Protein AF-A0A7X0G6W1-F1 (afdb_monomer_lite)

Structure (mmCIF, N/CA/C/O backbone):
data_AF-A0A7X0G6W1-F1
#
_entry.id   AF-A0A7X0G6W1-F1
#
loop_
_atom_site.group_PDB
_atom_site.id
_atom_site.type_symbol
_atom_site.label_atom_id
_atom_site.label_alt_id
_atom_site.label_comp_id
_atom_site.label_asym_id
_atom_site.label_entity_id
_atom_site.label_seq_id
_atom_site.pdbx_PDB_ins_code
_atom_site.Cartn_x
_atom_site.Cartn_y
_atom_site.Cartn_z
_atom_site.occupancy
_atom_site.B_iso_or_equiv
_atom_site.auth_seq_id
_atom_site.auth_comp_id
_atom_site.auth_asym_id
_atom_site.auth_atom_id
_atom_site.pdbx_PDB_model_num
ATOM 1 N N . MET A 1 1 ? -23.113 -36.749 -30.716 1.00 50.78 1 MET A N 1
ATOM 2 C CA . MET A 1 1 ? -22.650 -37.745 -29.729 1.00 50.78 1 MET A CA 1
ATOM 3 C C . MET A 1 1 ? -22.805 -37.128 -28.355 1.00 50.78 1 MET A C 1
ATOM 5 O O . MET A 1 1 ? -22.071 -36.221 -27.995 1.00 50.78 1 MET A O 1
ATOM 9 N N . THR A 1 2 ? -23.880 -37.513 -27.684 1.00 51.28 2 THR A N 1
ATOM 10 C CA . THR A 1 2 ? -24.366 -36.985 -26.410 1.00 51.28 2 THR A CA 1
ATOM 11 C C . THR A 1 2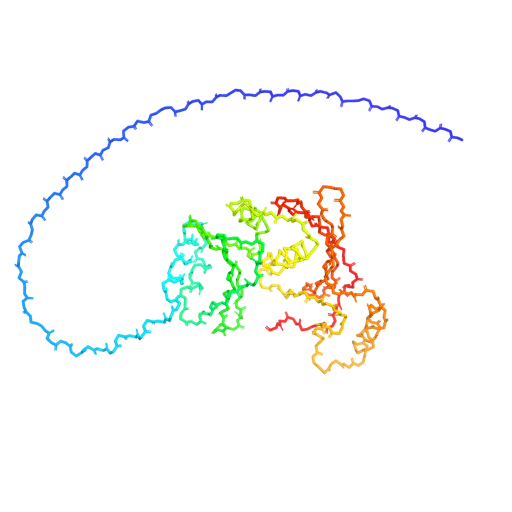 ? -23.761 -37.797 -25.273 1.00 51.28 2 THR A C 1
ATOM 13 O O . THR A 1 2 ? -24.039 -38.987 -25.167 1.00 51.28 2 THR A O 1
ATOM 16 N N . HIS A 1 3 ? -22.963 -37.164 -24.414 1.00 53.56 3 HIS A N 1
ATOM 17 C CA . HIS A 1 3 ? -22.582 -37.750 -23.133 1.00 53.56 3 HIS A CA 1
ATOM 18 C C . HIS A 1 3 ? -23.215 -36.953 -21.998 1.00 53.56 3 HIS A C 1
ATOM 20 O O . HIS A 1 3 ? -22.781 -35.864 -21.634 1.00 53.56 3 HIS A O 1
ATOM 26 N N . THR A 1 4 ? -24.286 -37.538 -21.475 1.00 56.97 4 THR A N 1
ATOM 27 C CA . THR A 1 4 ? -24.884 -37.242 -20.181 1.00 56.97 4 THR A CA 1
ATOM 28 C C . THR A 1 4 ? -24.202 -38.136 -19.150 1.00 56.97 4 THR A C 1
ATOM 30 O O . THR A 1 4 ? -24.216 -39.354 -19.305 1.00 56.97 4 THR A O 1
ATOM 33 N N . THR A 1 5 ? -23.664 -37.558 -18.079 1.00 63.47 5 THR A N 1
ATOM 34 C CA . THR A 1 5 ? -23.373 -38.293 -16.840 1.00 63.47 5 THR A CA 1
ATOM 35 C C . THR A 1 5 ? -23.789 -37.450 -15.645 1.00 63.47 5 THR A C 1
ATOM 37 O O . THR A 1 5 ? -23.212 -36.403 -15.363 1.00 63.47 5 THR A O 1
ATOM 40 N N . VAL A 1 6 ? -24.826 -37.939 -14.972 1.00 63.50 6 VAL A N 1
ATOM 41 C CA . VAL A 1 6 ? -25.253 -37.583 -13.619 1.00 63.50 6 VAL A CA 1
ATOM 42 C C . VAL A 1 6 ? -24.458 -38.458 -12.648 1.00 63.50 6 VAL A C 1
ATOM 44 O O . VAL A 1 6 ? -24.325 -39.653 -12.899 1.00 63.50 6 VAL A O 1
ATOM 47 N N . SER A 1 7 ? -23.986 -37.913 -11.524 1.00 61.41 7 SER A N 1
ATOM 48 C CA . SER A 1 7 ? -23.727 -38.732 -10.333 1.00 61.41 7 SER A CA 1
ATOM 49 C C . SER A 1 7 ? -23.899 -37.928 -9.047 1.00 61.41 7 SER A C 1
ATOM 51 O O . SER A 1 7 ? -23.262 -36.897 -8.841 1.00 61.41 7 SER A O 1
ATOM 53 N N . CYS A 1 8 ? -24.786 -38.443 -8.197 1.00 60.00 8 CYS A N 1
ATOM 54 C CA . CYS A 1 8 ? -25.113 -37.996 -6.850 1.00 60.00 8 CYS A CA 1
ATOM 55 C C . CYS A 1 8 ? -24.033 -38.374 -5.818 1.00 60.00 8 CYS A C 1
ATOM 57 O O . CYS A 1 8 ? -23.328 -39.366 -5.977 1.00 60.00 8 CYS A O 1
ATOM 59 N N . GLY A 1 9 ? -24.004 -37.638 -4.704 1.00 50.28 9 GLY A N 1
ATOM 60 C CA . GLY A 1 9 ? -23.331 -38.004 -3.450 1.00 50.28 9 GLY A CA 1
ATOM 61 C C . GLY A 1 9 ? -23.489 -36.860 -2.443 1.00 50.28 9 GLY A C 1
ATOM 62 O O . GLY A 1 9 ? -22.777 -35.872 -2.526 1.00 50.28 9 GLY A O 1
ATOM 63 N N . SER A 1 10 ? -24.600 -36.784 -1.708 1.00 53.69 10 SER A N 1
ATOM 64 C CA . SER A 1 10 ? -24.894 -37.479 -0.440 1.00 53.69 10 SER A CA 1
ATOM 65 C C . SER A 1 10 ? -24.188 -36.871 0.781 1.00 53.69 10 SER A C 1
ATOM 67 O O . SER A 1 10 ? -23.022 -37.131 1.054 1.00 53.69 10 SER A O 1
ATOM 69 N N . SER A 1 11 ? -24.987 -36.087 1.507 1.00 51.62 11 SER A N 1
ATOM 70 C CA . SER A 1 11 ? -25.042 -35.818 2.947 1.00 51.62 11 SER A CA 1
ATOM 71 C C . SER A 1 11 ? -23.999 -36.449 3.878 1.00 51.62 11 SER A C 1
ATOM 73 O O . SER A 1 11 ? -23.923 -37.669 4.006 1.00 51.62 11 SER A O 1
ATOM 75 N N . ALA A 1 12 ? -23.373 -35.603 4.703 1.00 56.72 12 ALA A N 1
ATOM 76 C CA . ALA A 1 12 ? -23.034 -35.950 6.083 1.00 56.72 12 ALA A CA 1
ATOM 77 C C . ALA A 1 12 ? -23.045 -34.699 6.978 1.00 56.72 12 ALA A C 1
ATOM 79 O O . ALA A 1 12 ? -22.077 -33.950 7.085 1.00 56.72 12 ALA A O 1
ATOM 80 N N . ASP A 1 13 ? -24.194 -34.520 7.619 1.00 57.50 13 ASP A N 1
ATOM 81 C CA . ASP A 1 13 ? -24.435 -33.743 8.827 1.00 57.50 13 ASP A CA 1
ATOM 82 C C . ASP A 1 13 ? -23.504 -34.212 9.967 1.00 57.50 13 ASP A C 1
ATOM 84 O O . ASP A 1 13 ? -23.431 -35.407 10.263 1.00 57.50 13 ASP A O 1
ATOM 88 N N . ARG A 1 14 ? -22.795 -33.284 10.622 1.00 57.91 14 ARG A N 1
ATOM 89 C CA . ARG A 1 14 ? -22.226 -33.494 11.965 1.00 57.91 14 ARG A CA 1
ATOM 90 C C . ARG A 1 14 ? -22.325 -32.222 12.796 1.00 57.91 14 ARG A C 1
ATOM 92 O O . ARG A 1 14 ? -21.370 -31.461 12.936 1.00 57.91 14 ARG A O 1
ATOM 99 N N . ARG A 1 15 ? -23.476 -32.062 13.444 1.00 61.09 15 ARG A N 1
ATOM 100 C CA . ARG A 1 15 ? -23.600 -31.326 14.707 1.00 61.09 15 ARG A CA 1
ATOM 101 C C . ARG A 1 15 ? -22.667 -31.932 15.764 1.00 61.09 15 ARG A C 1
ATOM 103 O O . ARG A 1 15 ? -22.681 -33.143 15.986 1.00 61.09 15 ARG A O 1
ATOM 110 N N . ARG A 1 16 ? -21.935 -31.091 16.499 1.00 57.47 16 ARG A N 1
ATOM 111 C CA . ARG A 1 16 ? -21.497 -31.412 17.867 1.00 57.47 16 ARG A CA 1
ATOM 112 C C . ARG A 1 16 ? -21.827 -30.255 18.816 1.00 57.47 16 ARG A C 1
ATOM 114 O O . ARG A 1 16 ? -21.533 -29.111 18.477 1.00 57.47 16 ARG A O 1
ATOM 121 N N . PRO A 1 17 ? -22.440 -30.545 19.977 1.00 58.78 17 PRO A N 1
ATOM 122 C CA . PRO A 1 17 ? -22.816 -29.554 20.973 1.00 58.78 17 PRO A CA 1
ATOM 123 C C . PRO A 1 17 ? -21.693 -29.288 21.988 1.00 58.78 17 PRO A C 1
ATOM 125 O O . PRO A 1 17 ? -20.921 -30.181 22.327 1.00 58.78 17 PRO A O 1
ATOM 128 N N . GLY A 1 18 ? -21.681 -28.045 22.478 1.00 48.22 18 GLY A N 1
ATOM 129 C CA . GLY A 1 18 ? -21.526 -27.639 23.878 1.00 48.22 18 GLY A CA 1
ATOM 130 C C . GLY A 1 18 ? -20.357 -28.171 24.704 1.00 48.22 18 GLY A C 1
ATOM 131 O O . GLY A 1 18 ? -20.342 -29.338 25.077 1.00 48.22 18 GLY A O 1
ATOM 132 N N . ARG A 1 19 ? -19.515 -27.249 25.190 1.00 57.34 19 ARG A N 1
ATOM 133 C CA . ARG A 1 19 ? -19.021 -27.282 26.576 1.00 57.34 19 ARG A CA 1
ATOM 134 C C . ARG A 1 19 ? -18.964 -25.872 27.161 1.00 57.34 19 ARG A C 1
ATOM 136 O O . ARG A 1 19 ? -18.121 -25.063 26.794 1.00 57.34 19 ARG A O 1
ATOM 143 N N . LEU A 1 20 ? -19.906 -25.628 28.068 1.00 53.25 20 LEU A N 1
ATOM 144 C CA . LEU A 1 20 ? -19.838 -24.638 29.135 1.00 53.25 20 LEU A CA 1
ATOM 145 C C . LEU A 1 20 ? -18.616 -24.943 30.010 1.00 53.25 20 LEU A C 1
ATOM 147 O O . LEU A 1 20 ? -18.483 -26.071 30.482 1.00 53.25 20 LEU A O 1
ATOM 151 N N . PHE A 1 21 ? -17.777 -23.945 30.270 1.00 52.12 21 PHE A N 1
ATOM 152 C CA . PHE A 1 21 ? -16.902 -23.942 31.439 1.00 52.12 21 PHE A CA 1
ATOM 153 C C . PHE A 1 21 ? -17.131 -22.645 32.209 1.00 52.12 21 PHE A C 1
ATOM 155 O O . PHE A 1 21 ? -16.759 -21.558 31.778 1.00 52.12 21 PHE A O 1
ATOM 162 N N . ALA A 1 22 ? -17.822 -22.810 33.332 1.00 50.81 22 ALA A N 1
ATOM 163 C CA . ALA A 1 22 ? -17.903 -21.878 34.439 1.00 50.81 22 ALA A CA 1
ATOM 164 C C . ALA A 1 22 ? -16.756 -22.173 35.423 1.00 50.81 22 ALA A C 1
ATOM 166 O O . ALA A 1 22 ? -16.381 -23.333 35.589 1.00 50.81 22 ALA A O 1
ATOM 167 N N . GLY A 1 23 ? -16.248 -21.142 36.101 1.00 43.62 23 GLY A N 1
ATOM 168 C CA . GLY A 1 23 ? -15.308 -21.266 37.226 1.00 43.62 23 GLY A CA 1
ATOM 169 C C . GLY A 1 23 ? -14.287 -20.117 37.228 1.00 43.62 23 GLY A C 1
ATOM 170 O O . GLY A 1 23 ? -13.449 -20.105 36.340 1.00 43.62 23 GLY A O 1
ATOM 171 N N . LEU A 1 24 ? -14.396 -19.028 38.005 1.00 45.59 24 LEU A N 1
ATOM 172 C CA . LEU A 1 24 ? -14.398 -18.841 39.476 1.00 45.59 24 LEU A CA 1
ATOM 173 C C . LEU A 1 24 ? -12.993 -18.476 40.025 1.00 45.59 24 LEU A C 1
ATOM 175 O O . LEU A 1 24 ? -12.004 -19.078 39.628 1.00 45.59 24 LEU A O 1
ATOM 179 N N . ALA A 1 25 ? -12.994 -17.540 40.993 1.00 46.97 25 ALA A N 1
ATOM 180 C CA . ALA A 1 25 ? -11.922 -17.025 41.874 1.00 46.97 25 ALA A CA 1
ATOM 181 C C . ALA A 1 25 ? -11.065 -15.895 41.264 1.00 46.97 25 ALA A C 1
ATOM 183 O O . ALA A 1 25 ? -10.323 -16.114 40.319 1.00 46.97 25 ALA A O 1
ATOM 184 N N . LEU A 1 26 ? -11.170 -14.614 41.650 1.00 53.94 26 LEU A N 1
ATOM 185 C CA . LEU A 1 26 ? -11.220 -13.951 42.969 1.00 53.94 26 LEU A CA 1
ATOM 186 C C . LEU A 1 26 ? -9.993 -14.247 43.849 1.00 53.94 26 LEU A C 1
ATOM 188 O O . LEU A 1 26 ? -9.985 -15.212 44.604 1.00 53.94 26 LEU A O 1
ATOM 192 N N . ALA A 1 27 ? -8.997 -13.359 43.800 1.00 51.66 27 ALA A N 1
ATOM 193 C CA . ALA A 1 27 ? -8.035 -13.165 44.882 1.00 51.66 27 ALA A CA 1
ATOM 194 C C . ALA A 1 27 ? -7.629 -11.684 44.941 1.00 51.66 27 ALA A C 1
ATOM 196 O O . ALA A 1 27 ? -6.925 -11.159 44.082 1.00 51.66 27 ALA A O 1
ATOM 197 N N . LEU A 1 28 ? -8.164 -11.027 45.966 1.00 56.28 28 LEU A N 1
ATOM 198 C CA . LEU A 1 28 ? -7.867 -9.681 46.427 1.00 56.28 28 LEU A CA 1
ATOM 199 C C . LEU A 1 28 ? -6.536 -9.735 47.199 1.00 56.28 28 LEU A C 1
ATOM 201 O O . LEU A 1 28 ? -6.426 -10.508 48.148 1.00 56.28 28 LEU A O 1
ATOM 205 N N . ALA A 1 29 ? -5.549 -8.915 46.842 1.00 59.34 29 ALA A N 1
ATOM 206 C CA . ALA A 1 29 ? -4.366 -8.696 47.673 1.00 59.34 29 ALA A CA 1
ATOM 207 C C . ALA A 1 29 ? -4.074 -7.194 47.746 1.00 59.34 29 ALA A C 1
ATOM 209 O O . ALA A 1 29 ? -3.438 -6.608 46.874 1.00 59.34 29 ALA A O 1
ATOM 210 N N . VAL A 1 30 ? -4.611 -6.577 48.797 1.00 58.03 30 VAL A N 1
ATOM 211 C CA . VAL A 1 30 ? -4.266 -5.232 49.256 1.00 58.03 30 VAL A CA 1
ATOM 212 C C . VAL A 1 30 ? -2.970 -5.355 50.051 1.00 58.03 30 VAL A C 1
ATOM 214 O O . VAL A 1 30 ? -2.952 -6.023 51.082 1.00 58.03 30 VAL A O 1
ATOM 217 N N . LEU A 1 31 ? -1.899 -4.701 49.600 1.00 65.81 31 LEU A N 1
ATOM 218 C CA . LEU A 1 31 ? -0.719 -4.468 50.427 1.00 65.81 31 LEU A CA 1
ATOM 219 C C . LEU A 1 31 ? -0.438 -2.964 50.475 1.00 65.81 31 LEU A C 1
ATOM 221 O O . LEU A 1 31 ? 0.074 -2.367 49.531 1.00 65.81 31 LEU A O 1
ATOM 225 N N . VAL A 1 32 ? -0.839 -2.361 51.592 1.00 61.84 32 VAL A N 1
ATOM 226 C CA . VAL A 1 32 ? -0.479 -1.003 51.997 1.00 61.84 32 VAL A CA 1
ATOM 227 C C . VAL A 1 32 ? 0.892 -1.086 52.659 1.00 61.84 32 VAL A C 1
ATOM 229 O O . VAL A 1 32 ? 1.029 -1.702 53.713 1.00 61.84 32 VAL A O 1
ATOM 232 N N . LEU A 1 33 ? 1.896 -0.447 52.065 1.00 62.19 33 LEU A N 1
ATOM 233 C CA . LEU A 1 33 ? 3.139 -0.108 52.750 1.00 62.19 33 LEU A CA 1
ATOM 234 C C . LEU A 1 33 ? 3.319 1.406 52.688 1.00 62.19 33 LEU A C 1
ATOM 236 O O . LEU A 1 33 ? 3.707 1.974 51.670 1.00 62.19 33 LEU A O 1
ATOM 240 N N . ALA A 1 34 ? 2.996 2.039 53.814 1.00 64.06 34 ALA A N 1
ATOM 241 C CA . ALA A 1 34 ? 3.500 3.348 54.175 1.00 64.06 34 ALA A CA 1
ATOM 242 C C . ALA A 1 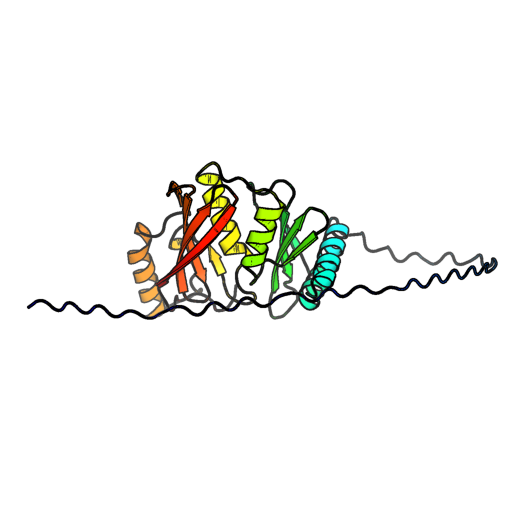34 ? 5.009 3.218 54.431 1.00 64.06 34 ALA A C 1
ATOM 244 O O . ALA A 1 34 ? 5.434 2.432 55.276 1.00 64.06 34 ALA A O 1
ATOM 245 N N . GLY A 1 35 ? 5.810 3.966 53.675 1.00 52.16 35 GLY A N 1
ATOM 246 C CA . GLY A 1 35 ? 7.263 4.014 53.799 1.00 52.16 35 GLY A CA 1
ATOM 247 C C . GLY A 1 35 ? 7.733 5.459 53.729 1.00 52.16 35 GLY A C 1
ATOM 248 O O . GLY A 1 35 ? 7.409 6.180 52.790 1.00 52.16 35 GLY A O 1
ATOM 249 N N . CYS A 1 36 ? 8.424 5.873 54.782 1.00 56.84 36 CYS A N 1
ATOM 250 C CA . CYS A 1 36 ? 8.739 7.240 55.147 1.00 56.84 36 CYS A CA 1
ATOM 251 C C . CYS A 1 36 ? 9.667 7.994 54.184 1.00 56.84 36 CYS A C 1
ATOM 253 O O . CYS A 1 36 ? 10.496 7.430 53.477 1.00 56.84 36 CYS A O 1
ATOM 255 N N . ALA A 1 37 ? 9.526 9.315 54.286 1.00 56.97 37 ALA A N 1
ATOM 256 C CA . ALA A 1 37 ? 10.469 10.374 53.966 1.00 56.97 37 ALA A CA 1
ATOM 257 C C . ALA A 1 37 ? 11.961 9.998 54.006 1.00 56.97 37 ALA A C 1
ATOM 259 O O . ALA A 1 37 ? 12.423 9.408 54.982 1.00 56.97 37 ALA A O 1
ATOM 260 N N . SER A 1 38 ? 12.717 10.499 53.021 1.00 49.00 38 SER A N 1
ATOM 261 C CA . SER A 1 38 ? 13.931 11.328 53.185 1.00 49.00 38 SER A CA 1
ATOM 262 C C . SER A 1 38 ? 14.790 11.272 51.920 1.00 49.00 38 SER A C 1
ATOM 264 O O . SER A 1 38 ? 15.236 10.197 51.550 1.00 49.00 38 SER A O 1
ATOM 266 N N . SER A 1 39 ? 15.056 12.425 51.299 1.00 46.38 39 SER A N 1
ATOM 267 C CA . SER A 1 39 ? 16.418 12.932 51.038 1.00 46.38 39 SER A CA 1
ATOM 268 C C . SER A 1 39 ? 16.395 14.017 49.959 1.00 46.38 39 SER A C 1
ATOM 270 O O . SER A 1 39 ? 16.241 13.766 48.766 1.00 46.38 39 SER A O 1
ATOM 272 N N . SER A 1 40 ? 16.566 15.241 50.433 1.00 55.66 40 SER A N 1
ATOM 273 C CA . SER A 1 40 ? 17.027 16.419 49.715 1.00 55.66 40 SER A CA 1
ATOM 274 C C . SER A 1 40 ? 18.450 16.240 49.172 1.00 55.66 40 SER A C 1
ATOM 276 O O . SER A 1 40 ? 19.317 15.761 49.899 1.00 55.66 40 SER A O 1
ATOM 278 N N . GLY A 1 41 ? 18.697 16.741 47.957 1.00 52.31 41 GLY A N 1
ATOM 279 C CA . GLY A 1 41 ? 20.028 17.170 47.519 1.00 52.31 41 GLY A CA 1
ATOM 280 C C . GLY A 1 41 ? 20.644 16.366 46.377 1.00 52.31 41 GLY A C 1
ATOM 281 O O . GLY A 1 41 ? 21.334 15.384 46.615 1.00 52.31 41 GLY A O 1
ATOM 282 N N . ALA A 1 42 ? 20.460 16.854 45.151 1.00 47.53 42 ALA A N 1
ATOM 283 C CA . ALA A 1 42 ? 21.488 16.870 44.110 1.00 47.53 42 ALA A CA 1
ATOM 284 C C . ALA A 1 42 ? 20.974 17.740 42.956 1.00 47.53 42 ALA A C 1
ATOM 286 O O . ALA A 1 42 ? 20.196 17.276 42.121 1.00 47.53 42 ALA A O 1
ATOM 287 N N . ASP A 1 43 ? 21.417 19.000 42.915 1.00 51.94 43 ASP A N 1
ATOM 288 C CA . ASP A 1 43 ? 21.414 19.827 41.706 1.00 51.94 43 ASP A CA 1
ATOM 289 C C . ASP A 1 43 ? 22.364 19.178 40.689 1.00 51.94 43 ASP A C 1
ATOM 291 O O . ASP A 1 43 ? 23.526 19.547 40.524 1.00 51.94 43 ASP A O 1
ATOM 295 N N . GLY A 1 44 ? 21.879 18.103 40.073 1.00 49.25 44 GLY A N 1
ATOM 296 C CA . GLY A 1 44 ? 22.545 17.406 38.994 1.00 49.25 44 GLY A CA 1
ATOM 297 C C . GLY A 1 44 ? 22.383 18.224 37.729 1.00 49.25 44 GLY A C 1
ATOM 298 O O . GLY A 1 44 ? 21.264 18.430 37.262 1.00 49.25 44 GLY A O 1
ATOM 299 N N . SER A 1 45 ? 23.515 18.671 37.193 1.00 50.47 45 SER A N 1
ATOM 300 C CA . SER A 1 45 ? 23.723 19.130 35.824 1.00 50.47 45 SER A CA 1
ATOM 301 C C . SER A 1 45 ? 22.838 18.360 34.843 1.00 50.47 45 SER A C 1
ATOM 303 O O . SER A 1 45 ? 23.181 17.278 34.364 1.00 50.47 45 SER A O 1
ATOM 305 N N . GLY A 1 46 ? 21.657 18.923 34.578 1.00 47.31 46 GLY A N 1
ATOM 306 C CA . GLY A 1 46 ? 20.653 18.328 33.720 1.00 47.31 46 GLY A CA 1
ATOM 307 C C . GLY A 1 46 ? 21.227 18.212 32.324 1.00 47.31 46 GLY A C 1
ATOM 308 O O . GLY A 1 46 ? 21.258 19.189 31.577 1.00 47.31 46 GLY A O 1
ATOM 309 N N . THR A 1 47 ? 21.701 17.015 31.977 1.00 55.38 47 THR A N 1
ATOM 310 C CA . THR A 1 47 ? 21.994 16.661 30.595 1.00 55.38 47 THR A CA 1
ATOM 311 C C . THR A 1 47 ? 20.757 17.057 29.794 1.00 55.38 47 THR A C 1
ATOM 313 O O . THR A 1 47 ? 19.658 16.658 30.198 1.00 55.38 47 THR A O 1
ATOM 316 N N . PRO A 1 48 ? 20.882 17.887 28.741 1.00 49.16 48 PRO A N 1
ATOM 317 C CA . PRO A 1 48 ? 19.732 18.380 28.002 1.00 49.16 48 PRO A CA 1
ATOM 318 C C . PRO A 1 48 ? 18.846 17.196 27.642 1.00 49.16 48 PRO A C 1
ATOM 320 O O . PRO A 1 48 ? 19.272 16.298 26.913 1.00 49.16 48 PRO A O 1
ATOM 323 N N . ARG A 1 49 ? 17.645 17.149 28.230 1.00 57.06 49 ARG A N 1
ATOM 324 C CA . ARG A 1 49 ? 16.672 16.095 27.953 1.00 57.06 49 ARG A CA 1
ATOM 325 C C . ARG A 1 49 ? 16.492 16.121 26.435 1.00 57.06 49 ARG A C 1
ATOM 327 O O . ARG A 1 49 ? 16.143 17.193 25.932 1.00 57.06 49 ARG A O 1
ATOM 334 N N . PRO A 1 50 ? 16.787 15.027 25.706 1.00 58.44 50 PRO A N 1
ATOM 335 C CA . PRO A 1 50 ? 16.650 15.010 24.259 1.00 58.44 50 PRO A CA 1
ATOM 336 C C . PRO A 1 50 ? 15.273 15.565 23.926 1.00 58.44 50 PRO A C 1
ATOM 338 O O . PRO A 1 50 ? 14.280 15.094 24.489 1.00 58.44 50 PRO A O 1
ATOM 341 N N . SER A 1 51 ? 15.225 16.629 23.123 1.00 59.06 51 SER A N 1
ATOM 342 C CA . SER A 1 51 ? 13.966 17.273 22.770 1.00 59.06 51 SER A CA 1
ATOM 343 C C . SER A 1 51 ? 13.035 16.191 22.239 1.00 59.06 51 SER A C 1
ATOM 345 O O . SER A 1 51 ? 13.352 15.493 21.272 1.00 59.06 51 SER A O 1
ATOM 347 N N . ALA A 1 52 ? 11.930 15.969 22.956 1.00 69.75 52 ALA A N 1
ATOM 348 C CA . ALA A 1 52 ? 10.978 14.935 22.598 1.00 69.75 52 ALA A CA 1
ATOM 349 C C . ALA A 1 52 ? 10.541 15.210 21.162 1.00 69.75 52 ALA A C 1
ATOM 351 O O . ALA A 1 52 ? 10.067 16.302 20.841 1.00 69.75 52 ALA A O 1
ATOM 352 N N . ARG A 1 53 ? 10.779 14.242 20.280 1.00 78.19 53 ARG A N 1
ATOM 353 C CA . ARG A 1 53 ? 10.437 14.387 18.871 1.00 78.19 53 ARG A CA 1
ATOM 354 C C . ARG A 1 53 ? 8.943 14.688 18.735 1.00 78.19 53 ARG A C 1
ATOM 356 O O . ARG A 1 53 ? 8.159 14.145 19.519 1.00 78.19 53 ARG A O 1
ATOM 363 N N . PRO A 1 54 ? 8.529 15.473 17.726 1.00 81.94 54 PRO A N 1
ATOM 364 C CA . PRO A 1 54 ? 7.125 15.850 17.553 1.00 81.94 54 PRO A CA 1
ATOM 365 C C . PRO A 1 54 ? 6.153 14.657 17.522 1.00 81.94 54 PRO A C 1
ATOM 367 O O . PRO A 1 54 ? 5.016 14.767 17.968 1.00 81.94 54 PRO A O 1
ATOM 370 N N . ASP A 1 55 ? 6.610 13.502 17.039 1.00 91.62 55 ASP A N 1
ATOM 371 C CA . ASP A 1 55 ? 5.849 12.263 16.862 1.00 91.62 55 ASP A CA 1
ATOM 372 C C . ASP A 1 55 ? 6.166 11.170 17.906 1.00 91.62 55 ASP A C 1
ATOM 374 O O . ASP A 1 55 ? 5.766 10.019 17.743 1.00 91.62 55 ASP A O 1
ATOM 378 N N . GLU A 1 56 ? 6.855 11.501 19.004 1.00 92.69 56 GLU A N 1
ATOM 379 C CA . GLU A 1 56 ? 7.287 10.506 19.998 1.00 92.69 56 GLU A CA 1
ATOM 380 C C . GLU A 1 56 ? 6.125 9.789 20.693 1.00 92.69 56 GLU A C 1
ATOM 382 O O . GLU A 1 56 ? 6.137 8.568 20.832 1.00 92.69 56 GLU A O 1
ATOM 387 N N . ARG A 1 57 ? 5.072 10.527 21.055 1.00 93.88 57 ARG A N 1
ATOM 388 C CA . ARG A 1 57 ? 3.863 9.927 21.639 1.00 93.88 57 ARG A CA 1
ATOM 389 C C . ARG A 1 57 ? 3.206 8.937 20.678 1.00 93.88 57 ARG A C 1
ATOM 391 O O . ARG A 1 57 ? 2.822 7.852 21.095 1.00 93.88 57 ARG A O 1
ATOM 398 N N . LEU A 1 58 ? 3.122 9.290 19.392 1.00 95.75 58 LEU A N 1
ATOM 399 C CA . LEU A 1 58 ? 2.543 8.424 18.365 1.00 95.75 58 LEU A CA 1
ATOM 400 C C . LEU A 1 58 ? 3.372 7.145 18.183 1.00 95.75 58 LEU A C 1
ATOM 402 O O . LEU A 1 58 ? 2.798 6.060 18.134 1.00 95.75 58 LEU A O 1
ATOM 406 N N . ARG A 1 59 ? 4.709 7.248 18.147 1.00 96.06 59 ARG A N 1
ATOM 407 C CA . ARG A 1 59 ? 5.601 6.075 18.125 1.00 96.06 59 ARG A CA 1
ATOM 408 C C . ARG A 1 59 ? 5.358 5.152 19.312 1.00 96.06 59 ARG A C 1
ATOM 410 O O . ARG A 1 59 ? 5.224 3.948 19.113 1.00 96.06 59 ARG A O 1
ATOM 417 N N . GLN A 1 60 ? 5.271 5.705 20.521 1.00 95.81 60 GLN A N 1
ATOM 418 C CA . GLN A 1 60 ? 5.006 4.923 21.729 1.00 95.81 60 GLN A CA 1
ATOM 419 C C . GLN A 1 60 ? 3.645 4.225 21.653 1.00 95.81 60 GLN A C 1
ATOM 421 O O . GLN A 1 60 ? 3.568 3.030 21.924 1.00 95.81 60 GLN A O 1
ATOM 426 N N . THR A 1 61 ? 2.594 4.921 21.209 1.00 97.00 61 THR A N 1
ATOM 427 C CA . THR A 1 61 ? 1.269 4.317 20.999 1.00 97.00 61 THR A CA 1
ATOM 428 C C . THR A 1 61 ? 1.315 3.169 19.990 1.00 97.00 61 THR A C 1
ATOM 430 O O . THR A 1 61 ? 0.815 2.087 20.289 1.00 97.00 61 THR A O 1
ATOM 433 N N . ILE A 1 62 ? 1.942 3.369 18.824 1.00 98.06 62 ILE A N 1
ATOM 434 C CA . ILE A 1 62 ? 2.061 2.332 17.787 1.00 98.06 62 ILE A CA 1
ATOM 435 C C . ILE A 1 62 ? 2.864 1.135 18.307 1.00 98.06 62 ILE A C 1
ATOM 437 O O . ILE A 1 62 ? 2.416 0.000 18.181 1.00 98.06 62 ILE A O 1
ATOM 441 N N . SER A 1 63 ? 4.028 1.379 18.912 1.00 98.06 63 SER A N 1
ATOM 442 C CA . SER A 1 63 ? 4.904 0.324 19.430 1.00 98.06 63 SER A CA 1
ATOM 443 C C . SER A 1 63 ? 4.198 -0.521 20.497 1.00 98.06 63 SER A C 1
ATOM 445 O O . SER A 1 63 ? 4.189 -1.745 20.399 1.00 98.06 63 SER A O 1
ATOM 447 N N . GLN A 1 64 ? 3.517 0.110 21.459 1.00 98.06 64 GLN A N 1
ATOM 448 C CA . GLN A 1 64 ? 2.767 -0.612 22.493 1.00 98.06 64 GLN A CA 1
ATOM 449 C C . GLN A 1 64 ? 1.570 -1.384 21.927 1.00 98.06 64 GLN A C 1
ATOM 451 O O . GLN A 1 64 ? 1.321 -2.514 22.342 1.00 98.06 64 GLN A O 1
ATOM 456 N N . GLY A 1 65 ? 0.855 -0.817 20.952 1.00 98.06 65 GLY A N 1
ATOM 457 C CA . GLY A 1 65 ? -0.235 -1.523 20.278 1.00 98.06 65 GLY A CA 1
ATOM 458 C C . GLY A 1 65 ? 0.251 -2.762 19.520 1.00 98.06 65 GLY A C 1
ATOM 459 O O . GLY A 1 65 ? -0.327 -3.832 19.668 1.00 98.06 65 GLY A O 1
ATOM 460 N N . LEU A 1 66 ? 1.371 -2.656 18.801 1.00 98.38 66 LEU A N 1
ATOM 461 C CA . LEU A 1 66 ? 2.001 -3.797 18.128 1.00 98.38 66 LEU A CA 1
ATOM 462 C C . LEU A 1 66 ? 2.476 -4.872 19.120 1.00 98.38 66 LEU A C 1
ATOM 464 O O . LEU A 1 66 ? 2.294 -6.060 18.861 1.00 98.38 66 LEU A O 1
ATOM 468 N N . LEU A 1 67 ? 3.030 -4.485 20.277 1.00 98.38 67 LEU A N 1
ATOM 469 C CA . LEU A 1 67 ? 3.375 -5.440 21.340 1.00 98.38 67 LEU A CA 1
ATOM 470 C C . LEU A 1 67 ? 2.143 -6.195 21.848 1.00 98.38 67 LEU A C 1
ATOM 472 O O . LEU A 1 67 ? 2.218 -7.409 22.036 1.00 98.38 67 LEU A O 1
ATOM 476 N N . ALA A 1 68 ? 1.014 -5.504 22.023 1.00 97.62 68 ALA A N 1
ATOM 477 C CA . ALA A 1 68 ? -0.242 -6.126 22.434 1.00 97.62 68 ALA A CA 1
ATOM 478 C C . ALA A 1 68 ? -0.785 -7.123 21.389 1.00 97.62 68 ALA A C 1
ATOM 480 O O . ALA A 1 68 ? -1.431 -8.100 21.759 1.00 97.62 68 ALA A O 1
ATOM 481 N N . GLU A 1 69 ? -0.471 -6.929 20.104 1.00 96.62 69 GLU A N 1
ATOM 482 C CA . GLU A 1 69 ? -0.766 -7.882 19.021 1.00 96.62 69 GLU A CA 1
ATOM 483 C C . GLU A 1 69 ? 0.285 -9.002 18.869 1.00 96.62 69 GLU A C 1
ATOM 485 O O . GLU A 1 69 ? 0.178 -9.838 17.970 1.00 96.62 69 GLU A O 1
ATOM 490 N N . GLY A 1 70 ? 1.324 -9.028 19.711 1.00 97.69 70 GLY A N 1
ATOM 491 C CA . GLY A 1 70 ? 2.416 -10.003 19.627 1.00 97.69 70 GLY A CA 1
ATOM 492 C C . GLY A 1 70 ? 3.447 -9.716 18.525 1.00 97.69 70 GLY A C 1
ATOM 493 O O . GLY A 1 70 ? 4.262 -10.581 18.206 1.00 97.69 70 GLY A O 1
ATOM 494 N N . ARG A 1 71 ? 3.453 -8.509 17.948 1.00 97.88 71 ARG A N 1
ATOM 495 C CA . ARG A 1 71 ? 4.360 -8.058 16.874 1.00 97.88 71 ARG A CA 1
ATOM 496 C C . ARG A 1 71 ? 5.634 -7.430 17.441 1.00 97.88 71 ARG A C 1
ATOM 498 O O . ARG A 1 71 ? 5.878 -6.232 17.304 1.00 97.88 71 ARG A O 1
ATOM 505 N N . GLN A 1 72 ? 6.423 -8.236 18.154 1.00 98.25 72 GLN A N 1
ATOM 506 C CA . GLN A 1 72 ? 7.585 -7.754 18.916 1.00 98.25 72 GLN A CA 1
ATOM 507 C C . GLN A 1 72 ? 8.638 -7.063 18.042 1.00 98.25 72 GLN A C 1
ATOM 509 O O . GLN A 1 72 ? 9.170 -6.021 18.426 1.00 98.25 72 GLN A O 1
ATOM 514 N N . GLU A 1 73 ? 8.928 -7.620 16.866 1.00 96.44 73 GLU A N 1
ATOM 515 C CA . GLU A 1 73 ? 9.967 -7.090 15.983 1.00 96.44 73 GLU A CA 1
ATOM 516 C C . GLU A 1 73 ? 9.534 -5.776 15.323 1.00 96.44 73 GLU A C 1
ATOM 518 O O . GLU A 1 73 ? 10.276 -4.794 15.330 1.00 96.44 73 GLU A O 1
ATOM 523 N N . GLU A 1 74 ? 8.301 -5.703 14.827 1.00 97.56 74 GLU A N 1
ATOM 524 C CA . GLU A 1 74 ? 7.737 -4.486 14.247 1.00 97.56 74 GLU A CA 1
ATOM 525 C C . GLU A 1 74 ? 7.606 -3.375 15.296 1.00 97.56 74 GLU A C 1
ATOM 527 O O . GLU A 1 74 ? 7.946 -2.219 15.025 1.00 97.56 74 GLU A O 1
ATOM 532 N N . ALA A 1 75 ? 7.188 -3.717 16.519 1.00 97.94 75 ALA A N 1
ATOM 533 C CA . ALA A 1 75 ? 7.137 -2.779 17.635 1.00 97.94 75 ALA A CA 1
ATOM 534 C C . ALA A 1 75 ? 8.517 -2.207 17.977 1.00 97.94 75 ALA A C 1
ATOM 536 O O . ALA A 1 75 ? 8.639 -1.000 18.223 1.00 97.94 75 ALA A O 1
ATOM 537 N N . ARG A 1 76 ? 9.552 -3.060 17.967 1.00 97.00 76 ARG A N 1
ATOM 538 C CA . ARG A 1 76 ? 10.948 -2.657 18.161 1.00 97.00 76 ARG A CA 1
ATOM 539 C C . ARG A 1 76 ? 11.374 -1.684 17.070 1.00 97.00 76 ARG A C 1
ATOM 541 O O . ARG A 1 76 ? 11.873 -0.614 17.400 1.00 97.00 76 ARG A O 1
ATOM 548 N N . ILE A 1 77 ? 11.122 -2.006 15.799 1.00 95.75 77 ILE A N 1
ATOM 549 C CA . ILE A 1 77 ? 11.451 -1.141 14.656 1.00 95.75 77 ILE A CA 1
ATOM 550 C C . ILE A 1 77 ? 10.795 0.235 14.801 1.00 95.75 77 ILE A C 1
ATOM 552 O O . ILE A 1 77 ? 11.472 1.249 14.650 1.00 95.75 77 ILE A O 1
ATOM 556 N N . VAL A 1 78 ? 9.508 0.306 15.150 1.00 96.56 78 VAL A N 1
ATOM 557 C CA . VAL A 1 78 ? 8.803 1.586 15.353 1.00 96.56 78 VAL A CA 1
ATOM 558 C C . VAL A 1 78 ? 9.436 2.426 16.468 1.00 96.56 78 VAL A C 1
ATOM 560 O O . VAL A 1 78 ? 9.518 3.649 16.336 1.00 96.56 78 VAL A O 1
ATOM 563 N N . ALA A 1 79 ? 9.893 1.787 17.547 1.00 95.75 79 ALA A N 1
ATOM 564 C CA . ALA A 1 79 ? 10.504 2.460 18.692 1.00 95.75 79 ALA A CA 1
ATOM 565 C C . ALA A 1 79 ? 11.940 2.952 18.431 1.00 95.75 79 ALA A C 1
ATOM 567 O O . ALA A 1 79 ? 12.449 3.782 19.186 1.00 95.75 79 ALA A O 1
ATOM 568 N N . LEU A 1 80 ? 12.613 2.469 17.379 1.00 93.88 80 LEU A N 1
ATOM 569 C CA . LEU A 1 80 ? 13.976 2.895 17.072 1.00 93.88 80 LEU A CA 1
ATOM 570 C C . LEU A 1 80 ? 14.033 4.381 16.703 1.00 93.88 80 LEU A C 1
ATOM 572 O O . LEU A 1 80 ? 13.255 4.895 15.897 1.00 93.88 80 LEU A O 1
ATOM 576 N N . GLY A 1 81 ? 15.064 5.063 17.206 1.00 88.31 81 GLY A N 1
ATOM 577 C CA . GLY A 1 81 ? 15.336 6.461 16.878 1.00 88.31 81 GLY A CA 1
ATOM 578 C C . GLY A 1 81 ? 15.569 6.720 15.378 1.00 88.31 81 GLY A C 1
ATOM 579 O O . GLY A 1 81 ? 15.465 7.855 14.932 1.00 88.31 81 GLY A O 1
ATOM 580 N N . GLY A 1 82 ? 15.846 5.719 14.551 1.00 89.31 82 GLY A N 1
ATOM 581 C CA . GLY A 1 82 ? 15.973 5.916 13.101 1.00 89.31 82 GLY A CA 1
ATOM 582 C C . GLY A 1 82 ? 14.651 5.957 12.334 1.00 89.31 82 GLY A C 1
ATOM 583 O O . GLY A 1 82 ? 14.670 6.232 11.136 1.00 89.31 82 GLY A O 1
ATOM 584 N N . SER A 1 83 ? 13.528 5.645 12.984 1.00 94.50 83 SER A N 1
ATOM 585 C CA . SER A 1 83 ? 12.261 5.391 12.299 1.00 94.50 83 SER A CA 1
ATOM 586 C C . SER A 1 83 ? 11.472 6.670 12.041 1.00 94.50 83 SER A C 1
ATOM 588 O O . SER A 1 83 ? 11.221 7.470 12.950 1.00 94.50 83 SER A O 1
ATOM 590 N N . ARG A 1 84 ? 11.050 6.848 10.786 1.00 95.38 84 ARG A N 1
ATOM 591 C CA . ARG A 1 84 ? 10.224 7.969 10.331 1.00 95.38 84 ARG A CA 1
ATOM 592 C C . ARG A 1 84 ? 8.787 7.511 10.120 1.00 95.38 84 ARG A C 1
ATOM 594 O O . ARG A 1 84 ? 8.552 6.555 9.388 1.00 95.38 84 ARG A O 1
ATOM 601 N N . LEU A 1 85 ? 7.837 8.233 10.711 1.00 96.88 85 LEU A N 1
ATOM 602 C CA . LEU A 1 85 ? 6.408 8.033 10.482 1.00 96.88 85 LEU A CA 1
ATOM 603 C C . LEU A 1 85 ? 5.904 9.018 9.422 1.00 96.88 85 LEU A C 1
ATOM 605 O O . LEU A 1 85 ? 6.075 10.228 9.559 1.00 96.88 85 LEU A O 1
ATOM 609 N N . THR A 1 86 ? 5.269 8.503 8.373 1.00 97.50 86 THR A N 1
ATOM 610 C CA . THR A 1 86 ? 4.612 9.304 7.330 1.00 97.50 86 THR A CA 1
ATOM 611 C C . THR A 1 86 ? 3.158 8.873 7.224 1.00 97.50 86 THR A C 1
ATOM 613 O O . THR A 1 86 ? 2.884 7.692 7.039 1.00 97.50 86 THR A O 1
ATOM 616 N N . ARG A 1 87 ? 2.209 9.804 7.346 1.00 97.81 87 ARG A N 1
ATOM 617 C CA . ARG A 1 87 ? 0.787 9.478 7.171 1.00 97.81 87 ARG A CA 1
ATOM 618 C C . ARG A 1 87 ? 0.516 9.124 5.706 1.00 97.81 87 ARG A C 1
ATOM 620 O O . ARG A 1 87 ? 0.942 9.855 4.817 1.00 97.81 87 ARG A O 1
ATOM 627 N N . VAL A 1 88 ? -0.185 8.019 5.478 1.00 98.06 88 VAL A N 1
ATOM 628 C CA . VAL A 1 88 ? -0.670 7.603 4.157 1.00 98.06 88 VAL A CA 1
ATOM 629 C C . VAL A 1 88 ? -2.057 8.199 3.939 1.00 98.06 88 VAL A C 1
ATOM 631 O O . VAL A 1 88 ? -2.875 8.246 4.863 1.00 98.06 88 VAL A O 1
ATOM 634 N N . GLU A 1 89 ? -2.315 8.688 2.730 1.00 96.88 89 GLU A N 1
ATOM 635 C CA . GLU A 1 89 ? -3.613 9.246 2.368 1.00 96.88 89 GLU A CA 1
ATOM 636 C C . GLU A 1 89 ? -4.658 8.127 2.260 1.00 96.88 89 GLU A C 1
ATOM 638 O O . GLU A 1 89 ? -4.515 7.192 1.476 1.00 96.88 89 GLU A O 1
ATOM 643 N N . ALA A 1 90 ? -5.702 8.214 3.080 1.00 97.94 90 ALA A N 1
ATOM 644 C CA . ALA A 1 90 ? -6.796 7.251 3.118 1.00 97.94 90 ALA A CA 1
ATOM 645 C C . ALA A 1 90 ? -8.109 8.005 3.391 1.00 97.94 90 ALA A C 1
ATOM 647 O O . ALA A 1 90 ? -8.615 7.964 4.511 1.00 97.94 90 ALA A O 1
ATOM 648 N N . PRO A 1 91 ? -8.652 8.742 2.400 1.00 97.62 91 PRO A N 1
ATOM 649 C CA . PRO A 1 91 ? -9.802 9.633 2.600 1.00 97.62 91 PRO A CA 1
ATOM 650 C C . PRO A 1 91 ? -11.096 8.874 2.938 1.00 97.62 91 PRO A C 1
ATOM 652 O O . PRO A 1 91 ? -12.062 9.461 3.413 1.00 97.62 91 PRO A O 1
ATOM 655 N N . PHE A 1 92 ? -11.104 7.559 2.711 1.00 97.81 92 PHE A N 1
ATOM 656 C CA . PHE A 1 92 ? -12.188 6.647 3.063 1.00 97.81 92 PHE A CA 1
ATOM 657 C C . PHE A 1 92 ? -12.207 6.264 4.555 1.00 97.81 92 PHE A C 1
ATOM 659 O O . PHE A 1 92 ? -13.210 5.714 5.010 1.00 97.81 92 PHE A O 1
ATOM 666 N N . LEU A 1 93 ? -11.134 6.547 5.309 1.00 98.31 93 LEU A N 1
ATOM 667 C CA . LEU A 1 93 ? -11.073 6.339 6.757 1.00 98.31 93 LEU A CA 1
ATOM 668 C C . LEU A 1 93 ? -11.441 7.623 7.507 1.00 98.31 93 LEU A C 1
ATOM 670 O O . LEU A 1 93 ? -10.939 8.703 7.194 1.00 98.31 93 LEU A O 1
ATOM 674 N N . ARG A 1 94 ? -12.297 7.510 8.525 1.00 97.56 94 ARG A N 1
ATOM 675 C CA . ARG A 1 94 ? -12.802 8.659 9.301 1.00 97.56 94 ARG A CA 1
ATOM 676 C C . ARG A 1 94 ? -12.138 8.789 10.665 1.00 97.56 94 ARG A C 1
ATOM 678 O O . ARG A 1 94 ? -11.753 9.877 11.081 1.00 97.56 94 ARG A O 1
ATOM 685 N N . THR A 1 95 ? -12.046 7.672 11.370 1.00 98.06 95 THR A N 1
ATOM 686 C CA . THR A 1 95 ? -11.561 7.557 12.753 1.00 98.06 95 THR A CA 1
ATOM 687 C C . THR A 1 95 ? -10.219 6.836 12.840 1.00 98.06 95 THR A C 1
ATOM 689 O O . THR A 1 95 ? -9.523 6.949 13.851 1.00 98.06 95 THR A O 1
ATOM 692 N N . TRP A 1 96 ? -9.841 6.131 11.773 1.00 98.50 96 TRP A N 1
ATOM 693 C CA . TRP A 1 96 ? -8.545 5.483 11.618 1.00 98.50 96 TRP A CA 1
ATOM 694 C C . TRP A 1 96 ? -7.589 6.301 10.747 1.00 98.50 96 TRP A C 1
ATOM 696 O O . TRP A 1 96 ? -7.987 7.081 9.882 1.00 98.50 96 TRP A O 1
ATOM 706 N N . ALA A 1 97 ? -6.293 6.096 10.957 1.00 98.62 97 ALA A N 1
ATOM 707 C CA . ALA A 1 97 ? -5.232 6.630 10.116 1.00 98.62 97 ALA A CA 1
ATOM 708 C C . ALA A 1 97 ? -4.205 5.539 9.817 1.00 98.62 97 ALA A C 1
ATOM 710 O O . ALA A 1 97 ? -3.896 4.722 10.682 1.00 98.62 97 ALA A O 1
ATOM 711 N N . ILE A 1 98 ? -3.662 5.548 8.600 1.00 98.69 98 ILE A N 1
ATOM 712 C CA . ILE A 1 98 ? -2.574 4.657 8.199 1.00 98.69 98 ILE A CA 1
ATOM 713 C C . ILE A 1 98 ? -1.264 5.442 8.223 1.00 98.69 98 ILE A C 1
ATOM 715 O O . ILE A 1 98 ? -1.186 6.568 7.726 1.00 98.69 98 ILE A O 1
ATOM 719 N N . TYR A 1 99 ? -0.226 4.834 8.783 1.00 98.56 99 TYR A N 1
ATOM 720 C CA . TYR A 1 99 ? 1.126 5.365 8.822 1.00 98.56 99 TYR A CA 1
ATOM 721 C C . TYR A 1 99 ? 2.091 4.392 8.160 1.00 98.56 99 TYR A C 1
ATOM 723 O O . TYR A 1 99 ? 2.080 3.191 8.428 1.00 98.56 99 TYR A O 1
ATOM 731 N N . ARG A 1 100 ? 2.964 4.939 7.322 1.00 98.00 100 ARG A N 1
ATOM 732 C CA . ARG A 1 100 ? 4.160 4.280 6.825 1.00 98.00 100 ARG A CA 1
ATOM 733 C C . ARG A 1 100 ? 5.302 4.531 7.798 1.00 98.00 100 ARG A C 1
ATOM 735 O O . ARG A 1 100 ? 5.588 5.679 8.139 1.00 98.00 100 ARG A O 1
ATOM 742 N N . VAL A 1 101 ? 5.941 3.457 8.230 1.00 97.50 101 VAL A N 1
ATOM 743 C CA . VAL A 1 101 ? 7.117 3.457 9.094 1.00 97.50 101 VAL A CA 1
ATOM 744 C C . VAL A 1 101 ? 8.315 3.135 8.216 1.00 97.50 101 VAL A C 1
ATOM 746 O O . VAL A 1 101 ? 8.407 2.026 7.703 1.00 97.50 101 VAL A O 1
ATOM 749 N N . ASP A 1 102 ? 9.219 4.090 8.031 1.00 96.19 102 ASP A N 1
ATOM 750 C CA . ASP A 1 102 ? 10.455 3.905 7.270 1.00 96.19 102 ASP A CA 1
ATOM 751 C C . ASP A 1 102 ? 11.651 3.851 8.235 1.00 96.19 102 ASP A C 1
ATOM 753 O O . ASP A 1 102 ? 11.917 4.824 8.944 1.00 96.19 102 ASP A O 1
ATOM 757 N N . TYR A 1 103 ? 12.400 2.746 8.241 1.00 94.69 103 TYR A N 1
ATOM 758 C CA . TYR A 1 103 ? 13.647 2.590 8.995 1.00 94.69 103 TYR A CA 1
ATOM 759 C C . TYR A 1 103 ? 14.807 2.268 8.046 1.00 94.69 103 TYR A C 1
ATOM 761 O O . TYR A 1 103 ? 14.912 1.164 7.516 1.00 94.69 103 TYR A O 1
ATOM 769 N N . ARG A 1 104 ? 15.687 3.252 7.816 1.00 91.00 104 ARG A N 1
ATOM 770 C CA . ARG A 1 104 ? 16.775 3.182 6.815 1.00 91.00 104 ARG A CA 1
ATOM 771 C C . ARG A 1 104 ? 18.184 3.049 7.403 1.00 91.00 104 ARG A C 1
ATOM 773 O O . ARG A 1 104 ? 19.153 3.128 6.664 1.00 91.00 104 ARG A O 1
ATOM 780 N N . GLN A 1 105 ? 18.320 2.888 8.720 1.00 85.12 105 GLN A N 1
ATOM 781 C CA . GLN A 1 105 ? 19.637 2.825 9.379 1.00 85.12 105 GLN A CA 1
ATOM 782 C C . GLN A 1 105 ? 20.255 1.413 9.402 1.00 85.12 105 GLN A C 1
ATOM 784 O O . GLN A 1 105 ? 21.340 1.228 9.943 1.00 85.12 105 GLN A O 1
ATOM 789 N N . SER A 1 106 ? 19.571 0.425 8.825 1.00 79.00 106 SER A N 1
ATOM 790 C CA . SER A 1 106 ? 20.040 -0.956 8.670 1.00 79.00 106 SER A CA 1
ATOM 791 C C . SER A 1 106 ? 20.563 -1.187 7.244 1.00 79.00 106 SER A C 1
ATOM 793 O O . SER A 1 106 ? 20.057 -0.539 6.323 1.00 79.00 106 SER A O 1
ATOM 795 N N . PRO A 1 107 ? 21.493 -2.143 7.018 1.00 84.25 107 PRO A N 1
ATOM 796 C CA . PRO A 1 107 ? 21.861 -2.612 5.675 1.00 84.25 107 PRO A CA 1
ATOM 797 C C . PRO A 1 107 ? 20.661 -3.030 4.812 1.00 84.25 107 PRO A C 1
ATOM 799 O O . PRO A 1 107 ? 20.741 -3.023 3.586 1.00 84.25 107 PRO A O 1
ATOM 802 N N . HIS A 1 108 ? 19.545 -3.374 5.456 1.00 82.12 108 HIS A N 1
ATOM 803 C CA . HIS A 1 108 ? 18.276 -3.679 4.814 1.00 82.12 108 HIS A CA 1
ATOM 804 C C . HIS A 1 108 ? 17.221 -2.674 5.292 1.00 82.12 108 HIS A C 1
ATOM 806 O O . HIS A 1 108 ? 16.749 -2.795 6.428 1.00 82.12 108 HIS A O 1
ATOM 812 N N . PRO A 1 109 ? 16.863 -1.670 4.469 1.00 89.12 109 PRO A N 1
ATOM 813 C CA . PRO A 1 109 ? 15.786 -0.745 4.788 1.00 89.12 109 PRO A CA 1
ATOM 814 C C . PRO A 1 109 ? 14.48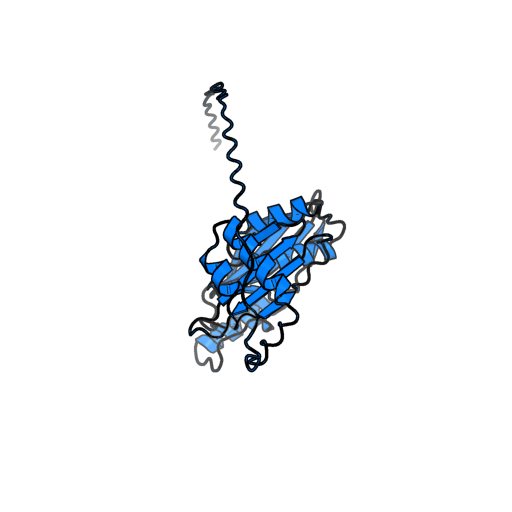9 -1.503 5.064 1.00 89.12 109 PRO A C 1
ATOM 816 O O . PRO A 1 109 ? 14.059 -2.337 4.267 1.00 89.12 109 PRO A O 1
ATOM 819 N N . VAL A 1 110 ? 13.853 -1.196 6.190 1.00 93.62 110 VAL A N 1
ATOM 820 C CA . VAL A 1 110 ? 12.557 -1.770 6.546 1.00 93.62 110 VAL A CA 1
ATOM 821 C C . VAL A 1 110 ? 11.486 -0.717 6.340 1.00 93.62 110 VAL A C 1
ATOM 823 O O . VAL A 1 110 ? 11.631 0.431 6.763 1.00 93.62 110 VAL A O 1
ATOM 826 N N . GLN A 1 111 ? 10.398 -1.122 5.697 1.00 95.62 111 GLN A N 1
ATOM 827 C CA . GLN A 1 111 ? 9.209 -0.303 5.561 1.00 95.62 111 GLN A CA 1
ATOM 828 C C . GLN A 1 111 ? 7.991 -1.109 5.997 1.00 95.62 111 GLN A C 1
ATOM 830 O O . GLN A 1 111 ? 7.758 -2.207 5.490 1.00 95.62 111 GLN A O 1
ATOM 835 N N . LEU A 1 112 ? 7.228 -0.542 6.926 1.00 97.44 112 LEU A N 1
ATOM 836 C CA . LEU A 1 112 ? 6.003 -1.121 7.468 1.00 97.44 112 LEU A CA 1
ATOM 837 C C . LEU A 1 112 ? 4.837 -0.160 7.244 1.00 97.44 112 LEU A C 1
ATOM 839 O O . LEU A 1 112 ? 5.021 1.054 7.184 1.00 97.44 112 LEU A O 1
ATOM 843 N N . HIS A 1 113 ? 3.631 -0.700 7.190 1.00 98.56 113 HIS A N 1
ATOM 844 C CA . HIS A 1 113 ? 2.384 0.041 7.227 1.00 98.56 113 HIS A CA 1
ATOM 845 C C . HIS A 1 113 ? 1.584 -0.417 8.437 1.00 98.56 113 HIS A C 1
ATOM 847 O O . HIS A 1 113 ? 1.371 -1.613 8.639 1.00 98.56 113 HIS A O 1
ATOM 853 N N . VAL A 1 114 ? 1.155 0.548 9.241 1.00 98.62 114 VAL A N 1
ATOM 854 C CA . VAL A 1 114 ? 0.374 0.329 10.458 1.00 98.62 114 VAL A CA 1
ATOM 855 C C . VAL A 1 114 ? -0.856 1.220 10.422 1.00 98.62 114 VAL A C 1
ATOM 857 O O . VAL A 1 114 ? -0.776 2.375 10.002 1.00 98.62 114 VAL A O 1
ATOM 860 N N . ALA A 1 115 ? -1.995 0.699 10.855 1.00 98.69 115 ALA A N 1
ATOM 861 C CA . ALA A 1 115 ? -3.206 1.481 11.049 1.00 98.69 115 ALA A CA 1
ATOM 862 C C . ALA A 1 115 ? -3.417 1.747 12.537 1.00 98.69 115 ALA A C 1
ATOM 864 O O . ALA A 1 115 ? -3.183 0.867 13.358 1.00 98.69 115 ALA A O 1
ATOM 865 N N . THR A 1 116 ? -3.885 2.941 12.889 1.00 98.38 116 THR A N 1
ATOM 866 C CA . THR A 1 116 ? -4.210 3.312 14.272 1.00 98.38 116 THR A CA 1
ATOM 867 C C . THR A 1 116 ? -5.594 3.940 14.337 1.00 98.38 116 THR A C 1
ATOM 869 O O . THR A 1 116 ? -5.886 4.830 13.536 1.00 98.38 116 THR A O 1
ATOM 872 N N . GLY A 1 117 ? -6.416 3.547 15.306 1.00 97.94 117 GLY A N 1
ATOM 873 C CA . GLY A 1 117 ? -7.753 4.108 15.511 1.00 97.94 117 GLY A CA 1
ATOM 874 C C . GLY A 1 117 ? -8.478 3.434 16.672 1.00 97.94 117 GLY A C 1
ATOM 875 O O . GLY A 1 117 ? -8.209 2.280 16.994 1.00 97.94 117 GLY A O 1
ATOM 876 N N . GLY A 1 118 ? -9.356 4.167 17.365 1.00 94.06 118 GLY A N 1
ATOM 877 C CA . GLY A 1 118 ? -10.161 3.612 18.466 1.00 94.06 118 GLY A CA 1
ATOM 878 C C . GLY A 1 118 ? -9.351 2.964 19.603 1.00 94.06 118 GLY A C 1
ATOM 879 O O . GLY A 1 118 ? -9.806 1.989 20.192 1.00 94.06 118 GLY A O 1
ATOM 880 N N . GLY A 1 119 ? -8.134 3.453 19.874 1.00 95.75 119 GLY A N 1
ATOM 881 C CA . GLY A 1 119 ? -7.226 2.873 20.876 1.00 95.75 119 GLY A CA 1
ATOM 882 C C . GLY A 1 119 ? -6.540 1.569 20.448 1.00 95.75 119 GLY A C 1
ATOM 883 O O . GLY A 1 119 ? -5.886 0.933 21.269 1.00 95.75 119 GLY A O 1
ATOM 884 N N . ARG A 1 120 ? -6.674 1.173 19.179 1.00 97.69 120 ARG A N 1
ATOM 885 C CA . ARG A 1 120 ? -6.059 -0.018 18.589 1.00 97.69 120 ARG A CA 1
ATOM 886 C C . ARG A 1 120 ? -5.003 0.359 17.557 1.00 97.69 120 ARG A C 1
ATOM 888 O O . ARG A 1 120 ? -5.012 1.460 17.001 1.00 97.69 120 ARG A O 1
ATOM 895 N N . VAL A 1 121 ? -4.112 -0.589 17.303 1.00 98.50 121 VAL A N 1
ATOM 896 C CA . VAL A 1 121 ? -3.061 -0.523 16.288 1.00 98.50 121 VAL A CA 1
ATOM 897 C C . VAL A 1 121 ? -3.068 -1.857 15.569 1.00 98.50 121 VAL A C 1
ATOM 899 O O . VAL A 1 121 ? -3.084 -2.861 16.258 1.00 98.50 121 VAL A O 1
ATOM 902 N N . GLU A 1 122 ? -3.051 -1.859 14.240 1.00 98.62 122 GLU A N 1
ATOM 903 C CA . GLU A 1 122 ? -3.031 -3.074 13.418 1.00 98.62 122 GLU A CA 1
ATOM 904 C C . GLU A 1 122 ? -1.852 -3.008 12.438 1.00 98.62 122 GLU A C 1
ATOM 906 O O . GLU A 1 122 ? -1.670 -2.002 11.740 1.00 98.62 122 GLU A O 1
ATOM 911 N N . LEU A 1 123 ? -1.058 -4.077 12.349 1.00 98.62 123 LEU A N 1
ATOM 912 C CA . LEU A 1 123 ? -0.044 -4.222 11.297 1.00 98.62 123 LEU A CA 1
ATOM 913 C C . LEU A 1 123 ? -0.709 -4.578 9.959 1.00 98.62 123 LEU A C 1
ATOM 915 O O . LEU A 1 123 ? -1.391 -5.596 9.862 1.00 98.62 123 LEU A O 1
ATOM 919 N N . LEU A 1 124 ? -0.464 -3.780 8.915 1.00 98.62 124 LEU A N 1
ATOM 920 C CA . LEU A 1 124 ? -1.011 -4.009 7.571 1.00 98.62 124 LEU A CA 1
ATOM 921 C C . LEU A 1 124 ? -0.038 -4.752 6.651 1.00 98.62 124 LEU A C 1
ATOM 923 O O . LEU A 1 124 ? -0.459 -5.585 5.852 1.00 98.62 124 LEU A O 1
ATOM 927 N N . THR A 1 125 ? 1.262 -4.465 6.756 1.00 98.31 125 THR A N 1
ATOM 928 C CA . THR A 1 125 ? 2.295 -5.068 5.897 1.00 98.31 125 THR A CA 1
ATOM 929 C C . THR A 1 125 ? 2.271 -6.588 5.981 1.00 98.31 125 THR A C 1
ATOM 931 O O . THR A 1 125 ? 2.469 -7.160 7.048 1.00 98.31 125 THR A O 1
ATOM 934 N N . GLY A 1 126 ? 2.046 -7.244 4.842 1.00 97.50 126 GLY A N 1
ATOM 935 C CA . GLY A 1 126 ? 1.954 -8.698 4.738 1.00 97.50 126 GLY A CA 1
ATOM 936 C C . GLY A 1 126 ? 0.706 -9.311 5.380 1.00 97.50 126 GLY A C 1
ATOM 937 O O . GLY A 1 126 ? 0.625 -10.534 5.458 1.00 97.50 126 GLY A O 1
ATOM 938 N N . VAL A 1 127 ? -0.261 -8.502 5.831 1.00 98.06 127 VAL A N 1
ATOM 939 C CA . VAL A 1 127 ? -1.487 -8.971 6.494 1.00 98.06 127 VAL A CA 1
ATOM 940 C C . VAL A 1 127 ? -2.724 -8.325 5.846 1.00 98.06 127 VAL A C 1
ATOM 942 O O . VAL A 1 127 ? -3.338 -7.437 6.440 1.00 98.06 127 VAL A O 1
ATOM 945 N N . PRO A 1 128 ? -3.143 -8.772 4.643 1.00 97.88 128 PRO A N 1
ATOM 946 C CA . PRO A 1 128 ? -4.315 -8.224 3.950 1.00 97.88 128 PRO A CA 1
ATOM 947 C C . PRO A 1 128 ? -5.585 -8.181 4.806 1.00 97.88 128 PRO A C 1
ATOM 949 O O . PRO A 1 128 ? -6.316 -7.191 4.802 1.00 97.88 128 PRO A O 1
ATOM 952 N N . GLU A 1 129 ? -5.784 -9.188 5.656 1.00 98.19 129 GLU A N 1
ATOM 953 C CA . GLU A 1 129 ? -6.997 -9.286 6.474 1.00 98.19 129 GLU A CA 1
ATOM 954 C C . GLU A 1 129 ? -7.054 -8.243 7.592 1.00 98.19 129 GLU A C 1
ATOM 956 O O . GLU A 1 129 ? -8.135 -7.927 8.093 1.00 98.19 129 GLU A O 1
ATOM 961 N N . ALA A 1 130 ? -5.907 -7.675 7.980 1.00 98.31 130 ALA A N 1
ATOM 962 C CA . ALA A 1 130 ? -5.862 -6.541 8.898 1.00 98.31 130 ALA A CA 1
ATOM 963 C C . ALA A 1 130 ? -6.476 -5.291 8.266 1.00 98.31 130 ALA A C 1
ATOM 965 O O . ALA A 1 130 ? -7.200 -4.561 8.938 1.00 98.31 130 ALA A O 1
ATOM 966 N N . PHE A 1 131 ? -6.282 -5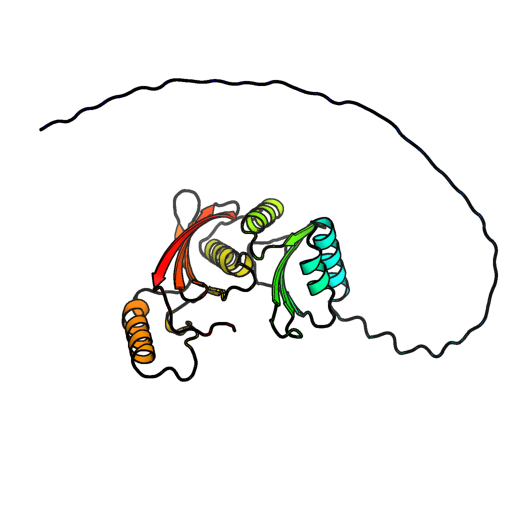.087 6.960 1.00 98.62 131 PHE A N 1
ATOM 967 C CA . PHE A 1 131 ? -6.898 -3.973 6.243 1.00 98.62 131 PHE A CA 1
ATOM 968 C C . PHE A 1 131 ? -8.428 -4.062 6.289 1.00 98.62 131 PHE A C 1
ATOM 970 O O . PHE A 1 131 ? -9.092 -3.077 6.605 1.00 98.62 131 PHE A O 1
ATOM 977 N N . GLY A 1 132 ? -8.986 -5.260 6.073 1.00 98.19 132 GLY A N 1
ATOM 978 C CA . GLY A 1 132 ? -10.427 -5.503 6.196 1.00 98.19 132 GLY A CA 1
ATOM 979 C C . GLY A 1 132 ? -10.964 -5.276 7.614 1.00 98.19 132 GLY A C 1
ATOM 980 O O . GLY A 1 132 ? -12.055 -4.731 7.780 1.00 98.19 132 GLY A O 1
ATOM 981 N N . ARG A 1 133 ? -10.195 -5.632 8.656 1.00 98.25 133 ARG A N 1
ATOM 982 C CA . ARG A 1 133 ? -10.560 -5.316 10.051 1.00 98.25 133 ARG A CA 1
ATOM 983 C C . ARG A 1 133 ? -10.593 -3.812 10.304 1.00 98.25 133 ARG A C 1
ATOM 985 O O . ARG A 1 133 ? -11.513 -3.344 10.971 1.00 98.25 133 ARG A O 1
ATOM 992 N N . VAL A 1 134 ? -9.625 -3.070 9.768 1.00 98.56 134 VAL A N 1
ATOM 993 C CA . VAL A 1 134 ? -9.539 -1.610 9.904 1.00 98.56 134 VAL A CA 1
ATOM 994 C C . VAL A 1 134 ? -10.719 -0.924 9.220 1.00 98.56 134 VAL A C 1
ATOM 996 O O . VAL A 1 134 ? -11.404 -0.135 9.866 1.00 98.56 134 VAL A O 1
ATOM 999 N N . THR A 1 135 ? -11.016 -1.251 7.958 1.00 98.38 135 THR A N 1
ATOM 1000 C CA . THR A 1 135 ? -12.143 -0.629 7.235 1.00 98.38 135 THR A CA 1
ATOM 1001 C C . THR A 1 135 ? -13.493 -0.979 7.863 1.00 98.38 135 THR A C 1
ATOM 1003 O O . THR A 1 135 ? -14.366 -0.118 7.985 1.00 98.38 135 THR A O 1
ATOM 1006 N N . ALA A 1 136 ? -13.658 -2.216 8.345 1.00 98.25 136 ALA A N 1
ATOM 1007 C CA . ALA A 1 136 ? -14.857 -2.625 9.069 1.00 98.25 136 ALA A CA 1
ATOM 1008 C C . ALA A 1 136 ? -15.012 -1.887 10.411 1.00 98.25 136 ALA A C 1
ATOM 1010 O O . ALA A 1 136 ? -16.110 -1.429 10.726 1.00 98.25 136 ALA A O 1
ATOM 1011 N N . ALA A 1 137 ? -13.933 -1.751 11.189 1.00 98.12 137 ALA A N 1
ATOM 1012 C CA . ALA A 1 137 ? -13.947 -1.053 12.475 1.00 98.12 137 ALA A CA 1
ATOM 1013 C C . ALA A 1 137 ? -14.155 0.463 12.329 1.00 98.12 137 ALA A C 1
ATOM 1015 O O . ALA A 1 137 ? -14.753 1.079 13.207 1.00 98.12 137 ALA A O 1
ATOM 1016 N N . ASP A 1 138 ? -13.682 1.060 11.234 1.00 98.25 138 ASP A N 1
ATOM 1017 C CA . ASP A 1 138 ? -13.920 2.469 10.909 1.00 98.25 138 ASP A CA 1
ATOM 1018 C C . ASP A 1 138 ? -15.367 2.744 10.462 1.00 98.25 138 ASP A C 1
ATOM 1020 O O . ASP A 1 138 ? -15.842 3.878 10.534 1.00 98.25 138 ASP A O 1
ATOM 1024 N N . GLY A 1 139 ? -16.081 1.711 9.999 1.00 97.62 139 GLY A N 1
ATOM 1025 C CA . GLY A 1 139 ? -17.376 1.876 9.341 1.00 97.62 139 GLY A CA 1
ATOM 1026 C C . GLY A 1 139 ? -17.239 2.554 7.977 1.00 97.62 139 GLY A C 1
ATOM 1027 O O . GLY A 1 139 ? -18.092 3.362 7.601 1.00 97.62 139 GLY A O 1
ATOM 1028 N N . THR A 1 140 ? -16.155 2.250 7.253 1.00 97.25 140 THR A N 1
ATOM 1029 C CA . THR A 1 140 ? -15.865 2.808 5.930 1.00 97.25 140 THR A CA 1
ATOM 1030 C C . THR A 1 140 ? -17.054 2.630 4.982 1.00 97.25 140 THR A C 1
ATOM 1032 O O . THR A 1 140 ? -17.627 1.546 4.861 1.00 97.25 140 THR A O 1
ATOM 1035 N N . ALA A 1 141 ? -17.399 3.704 4.272 1.00 97.50 141 ALA A N 1
ATOM 1036 C CA . ALA A 1 141 ? -18.460 3.718 3.273 1.00 97.50 141 ALA A CA 1
ATOM 1037 C C . ALA A 1 141 ? -17.895 4.152 1.918 1.00 97.50 141 ALA A C 1
ATOM 1039 O O . ALA A 1 141 ? -17.280 5.212 1.812 1.00 97.50 141 ALA A O 1
ATOM 1040 N N . VAL A 1 142 ? -18.126 3.340 0.887 1.00 98.12 142 VAL A N 1
ATOM 1041 C CA . VAL A 1 142 ? -17.656 3.585 -0.483 1.00 98.12 142 VAL A CA 1
ATOM 1042 C C . VAL A 1 142 ? -18.860 3.921 -1.355 1.00 98.12 142 VAL A C 1
ATOM 1044 O O . VAL A 1 142 ? -19.612 3.030 -1.751 1.00 98.12 142 VAL A O 1
ATOM 1047 N N . GLY A 1 143 ? -19.070 5.216 -1.598 1.00 97.50 143 GLY A N 1
ATOM 1048 C CA . GLY A 1 143 ? -20.217 5.729 -2.358 1.00 97.50 143 GLY A CA 1
ATOM 1049 C C . GLY A 1 143 ? -19.925 6.044 -3.825 1.00 97.50 143 GLY A C 1
ATOM 1050 O O . GLY A 1 143 ? -20.854 6.145 -4.621 1.00 97.50 143 GLY A O 1
ATOM 1051 N N . ASP A 1 144 ? -18.653 6.185 -4.192 1.00 98.38 144 ASP A N 1
ATOM 1052 C CA . ASP A 1 144 ? -18.229 6.627 -5.518 1.00 98.38 144 ASP A CA 1
ATOM 1053 C C . ASP A 1 144 ? -16.931 5.938 -5.971 1.00 98.38 144 ASP A C 1
ATOM 1055 O O . ASP A 1 144 ? -16.199 5.326 -5.184 1.00 98.38 144 ASP A O 1
ATOM 1059 N N . ALA A 1 145 ? -16.653 6.048 -7.272 1.00 98.31 145 ALA A N 1
ATOM 1060 C CA . ALA A 1 145 ? -15.502 5.417 -7.904 1.00 98.31 145 ALA A CA 1
ATOM 1061 C C . ALA A 1 145 ? -14.161 5.975 -7.400 1.00 98.31 145 ALA A C 1
ATOM 1063 O O . ALA A 1 145 ? -13.202 5.216 -7.282 1.00 98.31 145 ALA A O 1
ATOM 1064 N N . ALA A 1 146 ? -14.072 7.267 -7.069 1.00 98.31 146 ALA A N 1
ATOM 1065 C CA . ALA A 1 146 ? -12.826 7.871 -6.595 1.00 98.31 146 ALA A CA 1
ATOM 1066 C C . ALA A 1 146 ? -12.432 7.310 -5.219 1.00 98.31 146 ALA A C 1
ATOM 1068 O O . ALA A 1 146 ? -11.282 6.927 -5.000 1.00 98.31 146 ALA A O 1
ATOM 1069 N N . THR A 1 147 ? -13.410 7.166 -4.327 1.00 98.38 147 THR A N 1
ATOM 1070 C CA . THR A 1 147 ? -13.254 6.520 -3.022 1.00 98.38 147 THR A CA 1
ATOM 1071 C C . THR A 1 147 ? -12.855 5.052 -3.182 1.00 98.38 147 THR A C 1
ATOM 1073 O O . THR A 1 147 ? -11.959 4.580 -2.481 1.00 98.38 147 THR A O 1
ATOM 1076 N N . ALA A 1 148 ? -13.461 4.332 -4.136 1.00 98.62 148 ALA A N 1
ATOM 1077 C CA . ALA A 1 148 ? -13.093 2.947 -4.434 1.00 98.62 148 ALA A CA 1
ATOM 1078 C C . ALA A 1 148 ? -11.646 2.823 -4.944 1.00 98.62 148 ALA A C 1
ATOM 1080 O O . ALA A 1 148 ? -10.918 1.940 -4.491 1.00 98.62 148 ALA A O 1
ATOM 1081 N N . VAL A 1 149 ? -11.205 3.725 -5.830 1.00 98.62 149 VAL A N 1
ATOM 1082 C CA . VAL A 1 149 ? -9.814 3.789 -6.312 1.00 98.62 149 VAL A CA 1
ATOM 1083 C C . VAL A 1 149 ? -8.844 4.063 -5.166 1.00 98.62 149 VAL A C 1
ATOM 1085 O O . VAL A 1 149 ? -7.839 3.363 -5.043 1.00 98.62 149 VAL A O 1
ATOM 1088 N N . ALA A 1 150 ? -9.140 5.047 -4.311 1.00 98.44 150 ALA A N 1
ATOM 1089 C CA . ALA A 1 150 ? -8.296 5.378 -3.167 1.00 98.44 150 ALA A CA 1
ATOM 1090 C C . ALA A 1 150 ? -8.153 4.185 -2.208 1.00 98.44 150 ALA A C 1
ATOM 1092 O O . ALA A 1 150 ? -7.044 3.871 -1.773 1.00 98.44 150 ALA A O 1
ATOM 1093 N N . LEU A 1 151 ? -9.256 3.482 -1.930 1.00 98.69 151 LEU A N 1
ATOM 1094 C CA . LEU A 1 151 ? -9.261 2.284 -1.091 1.00 98.69 151 LEU A CA 1
ATOM 1095 C C . LEU A 1 151 ? -8.465 1.141 -1.721 1.00 98.69 151 LEU A C 1
ATOM 1097 O O . LEU A 1 151 ? -7.598 0.575 -1.059 1.00 98.69 151 LEU A O 1
ATOM 1101 N N . ALA A 1 152 ? -8.711 0.827 -2.994 1.00 98.62 152 ALA A N 1
ATOM 1102 C CA . ALA A 1 152 ? -8.016 -0.240 -3.709 1.00 98.62 152 ALA A CA 1
ATOM 1103 C C . ALA A 1 152 ? -6.502 0.014 -3.791 1.00 98.62 152 ALA A C 1
ATOM 1105 O O . ALA A 1 152 ? -5.700 -0.887 -3.543 1.00 98.62 152 ALA A O 1
ATOM 1106 N N . ARG A 1 153 ? -6.098 1.259 -4.070 1.00 98.44 153 ARG A N 1
ATOM 1107 C CA . ARG A 1 153 ? -4.689 1.661 -4.078 1.00 98.44 153 ARG A CA 1
ATOM 1108 C C . ARG A 1 153 ? -4.050 1.503 -2.699 1.00 98.44 153 ARG A C 1
ATOM 1110 O O . ARG A 1 153 ? -3.005 0.867 -2.590 1.00 98.44 153 ARG A O 1
ATOM 1117 N N . ALA A 1 154 ? -4.687 2.037 -1.655 1.00 98.50 154 ALA A N 1
ATOM 1118 C CA . ALA A 1 154 ? -4.190 1.910 -0.290 1.00 98.50 154 ALA A CA 1
ATOM 1119 C C . ALA A 1 154 ? -4.090 0.438 0.136 1.00 98.50 154 ALA A C 1
ATOM 1121 O O . ALA A 1 154 ? -3.108 0.058 0.768 1.00 98.50 154 ALA A O 1
ATOM 1122 N N . TYR A 1 155 ? -5.051 -0.408 -0.245 1.00 98.69 155 TYR A N 1
ATOM 1123 C CA . TYR A 1 155 ? -4.996 -1.847 0.007 1.00 98.69 155 TYR A CA 1
ATOM 1124 C C . TYR A 1 155 ? -3.735 -2.477 -0.606 1.00 98.69 155 TYR A C 1
ATOM 1126 O O . TYR A 1 155 ? -2.966 -3.102 0.124 1.00 98.69 155 TYR A O 1
ATOM 1134 N N . VAL A 1 156 ? -3.460 -2.254 -1.898 1.00 98.25 156 VAL A N 1
ATOM 1135 C CA . VAL A 1 156 ? -2.275 -2.821 -2.578 1.00 98.25 156 VAL A CA 1
ATOM 1136 C C . VAL A 1 156 ? -0.966 -2.307 -1.970 1.00 98.25 156 VAL A C 1
ATOM 1138 O O . VAL A 1 156 ? -0.050 -3.087 -1.709 1.00 98.25 156 VAL A O 1
ATOM 1141 N N . GLU A 1 157 ? -0.867 -1.002 -1.710 1.00 97.25 157 GLU A N 1
ATOM 1142 C CA . GLU A 1 157 ? 0.357 -0.388 -1.180 1.00 97.25 157 GLU A CA 1
ATOM 1143 C C . GLU A 1 157 ? 0.640 -0.806 0.272 1.00 97.25 157 GLU A C 1
ATOM 1145 O O . GLU A 1 157 ? 1.790 -1.061 0.640 1.00 97.25 157 GLU A O 1
ATOM 1150 N N . THR A 1 158 ? -0.394 -0.895 1.111 1.00 98.38 158 THR A N 1
ATOM 1151 C CA . THR A 1 158 ? -0.214 -1.078 2.560 1.00 98.38 158 THR A CA 1
ATOM 1152 C C . THR A 1 158 ? -0.144 -2.541 2.975 1.00 98.38 158 THR A C 1
ATOM 1154 O O . THR A 1 158 ? 0.555 -2.859 3.939 1.00 98.38 158 THR A O 1
ATOM 1157 N N . THR A 1 159 ? -0.787 -3.440 2.223 1.00 98.38 159 THR A N 1
ATOM 1158 C CA . THR A 1 159 ? -0.812 -4.882 2.525 1.00 98.38 159 THR A CA 1
ATOM 1159 C C . THR A 1 159 ? 0.314 -5.671 1.858 1.00 98.38 159 THR A C 1
ATOM 1161 O O . THR A 1 159 ? 0.432 -6.884 2.048 1.00 98.38 159 THR A O 1
ATOM 1164 N N . ARG A 1 160 ? 1.206 -4.981 1.132 1.00 95.75 160 ARG A N 1
ATOM 1165 C CA . ARG A 1 160 ? 2.388 -5.567 0.487 1.00 95.75 160 ARG A CA 1
ATOM 1166 C C . ARG A 1 160 ? 3.213 -6.433 1.454 1.00 95.75 160 ARG A C 1
ATOM 1168 O O . ARG A 1 160 ? 3.380 -6.040 2.612 1.00 95.75 160 ARG A O 1
ATOM 1175 N N . PRO A 1 161 ? 3.782 -7.570 1.008 1.00 95.25 161 PRO A N 1
ATOM 1176 C CA . PRO A 1 161 ? 4.722 -8.332 1.824 1.00 95.25 161 PRO A CA 1
ATOM 1177 C C . PRO A 1 161 ? 5.957 -7.502 2.200 1.00 95.25 161 PRO A C 1
ATOM 1179 O O . PRO A 1 161 ? 6.480 -6.735 1.385 1.00 95.25 161 PRO A O 1
ATOM 1182 N N . GLY A 1 162 ? 6.441 -7.673 3.431 1.00 92.19 162 GLY A N 1
ATOM 1183 C CA . GLY A 1 162 ? 7.700 -7.077 3.876 1.00 92.19 162 GLY A CA 1
ATOM 1184 C C . GLY A 1 162 ? 8.891 -7.632 3.089 1.00 92.19 162 GLY A C 1
ATOM 1185 O O . GLY A 1 162 ? 8.899 -8.800 2.711 1.00 92.19 162 GLY A O 1
ATOM 1186 N N . GLY A 1 163 ? 9.886 -6.786 2.811 1.00 89.88 163 GLY A N 1
ATOM 1187 C CA . GLY A 1 163 ? 11.110 -7.182 2.098 1.00 89.88 163 GLY A CA 1
ATOM 1188 C C . GLY A 1 163 ? 10.945 -7.463 0.599 1.00 89.88 163 GLY A C 1
ATOM 1189 O O . GLY A 1 163 ? 11.936 -7.716 -0.074 1.00 89.88 163 GLY A O 1
ATOM 1190 N N . VAL A 1 164 ? 9.726 -7.381 0.059 1.00 92.19 164 VAL A N 1
ATOM 1191 C CA . VAL A 1 164 ? 9.460 -7.521 -1.377 1.00 92.19 164 VAL A CA 1
ATOM 1192 C C . VAL A 1 164 ? 9.295 -6.136 -1.992 1.00 92.19 164 VAL A C 1
ATOM 1194 O O . VAL A 1 164 ? 8.571 -5.294 -1.451 1.00 92.19 164 VAL A O 1
ATOM 1197 N N . LEU A 1 165 ? 9.956 -5.894 -3.126 1.00 92.00 165 LEU A N 1
ATOM 1198 C CA . LEU A 1 165 ? 9.747 -4.689 -3.922 1.00 92.00 165 LEU A CA 1
ATOM 1199 C C . LEU A 1 165 ? 8.274 -4.615 -4.326 1.00 92.00 165 LEU A C 1
ATOM 1201 O O . LEU A 1 165 ? 7.780 -5.513 -4.998 1.00 92.00 165 LEU A O 1
ATOM 1205 N N . THR A 1 166 ? 7.529 -3.602 -3.889 1.00 94.75 166 THR A N 1
ATOM 1206 C CA . THR A 1 166 ? 6.142 -3.428 -4.333 1.00 94.75 166 THR A CA 1
ATOM 1207 C C . THR A 1 166 ? 5.771 -1.958 -4.403 1.00 94.75 166 THR A C 1
ATOM 1209 O O . THR A 1 166 ? 5.921 -1.246 -3.411 1.00 94.75 166 THR A O 1
ATOM 1212 N N . TYR A 1 167 ? 5.280 -1.519 -5.560 1.00 95.88 167 TYR A N 1
ATOM 1213 C CA . TYR A 1 167 ? 4.762 -0.168 -5.772 1.00 95.88 167 TYR A CA 1
ATOM 1214 C C . TYR A 1 167 ? 3.691 -0.160 -6.866 1.00 95.88 167 TYR A C 1
ATOM 1216 O O . TYR A 1 167 ? 3.724 -0.964 -7.799 1.00 95.88 167 TYR A O 1
ATOM 1224 N N . VAL A 1 168 ? 2.724 0.748 -6.732 1.00 97.19 168 VAL A N 1
ATOM 1225 C CA . VAL A 1 168 ? 1.658 0.963 -7.717 1.00 97.19 168 VAL A CA 1
ATOM 1226 C C . VAL A 1 168 ? 2.183 1.842 -8.848 1.00 97.19 168 VAL A C 1
ATOM 1228 O O . VAL A 1 168 ? 2.878 2.826 -8.601 1.00 97.19 168 VAL A O 1
ATOM 1231 N N . VAL A 1 169 ? 1.815 1.507 -10.083 1.00 97.69 169 VAL A N 1
ATOM 1232 C CA . VAL A 1 169 ? 2.162 2.269 -11.287 1.00 97.69 169 VAL A CA 1
ATOM 1233 C C . VAL A 1 169 ? 0.897 2.799 -11.956 1.00 97.69 169 VAL A C 1
ATOM 1235 O O . VAL A 1 169 ? -0.096 2.083 -12.086 1.00 97.69 169 VAL A O 1
ATOM 1238 N N . GLY A 1 170 ? 0.912 4.068 -12.368 1.00 96.56 170 GLY A N 1
ATOM 1239 C CA . GLY A 1 170 ? -0.192 4.695 -13.103 1.00 96.56 170 GLY A CA 1
ATOM 1240 C C . GLY A 1 170 ? -0.004 4.663 -14.620 1.00 96.56 170 GLY A C 1
ATOM 1241 O O . GLY A 1 170 ? -0.946 4.891 -15.376 1.00 96.56 170 GLY A O 1
ATOM 1242 N N . ARG A 1 171 ? 1.214 4.382 -15.075 1.00 97.44 171 ARG A N 1
ATOM 1243 C CA . ARG A 1 171 ? 1.604 4.203 -16.476 1.00 97.44 171 ARG A CA 1
ATOM 1244 C C . ARG A 1 171 ? 2.834 3.303 -16.536 1.00 97.44 171 ARG A C 1
ATOM 1246 O O . ARG A 1 171 ? 3.527 3.125 -15.538 1.00 97.44 171 ARG A O 1
ATOM 1253 N N . VAL A 1 172 ? 3.119 2.740 -17.707 1.00 97.19 172 VAL A N 1
ATOM 1254 C CA . VAL A 1 172 ? 4.276 1.843 -17.873 1.00 97.19 172 VAL A CA 1
ATOM 1255 C C . VAL A 1 172 ? 5.606 2.566 -17.618 1.00 97.19 172 VAL A C 1
ATOM 1257 O O . VAL A 1 172 ? 6.569 1.952 -17.175 1.00 97.19 172 VAL A O 1
ATOM 1260 N N . GLU A 1 173 ? 5.654 3.880 -17.839 1.00 96.56 173 GLU A N 1
ATOM 1261 C CA . GLU A 1 173 ? 6.830 4.716 -17.584 1.00 96.56 173 GLU A CA 1
ATOM 1262 C C . GLU A 1 173 ? 7.121 4.929 -16.092 1.00 96.56 173 GLU A C 1
ATOM 1264 O O . GLU A 1 173 ? 8.221 5.357 -15.759 1.00 96.56 173 GLU A O 1
ATOM 1269 N N . ASP A 1 174 ? 6.173 4.628 -15.198 1.00 97.00 174 ASP A N 1
ATOM 1270 C CA . ASP A 1 174 ? 6.413 4.676 -13.751 1.00 97.00 174 ASP A CA 1
ATOM 1271 C C . ASP 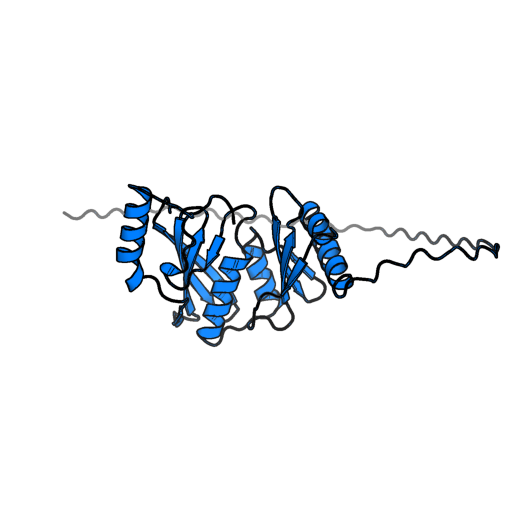A 1 174 ? 7.181 3.433 -13.257 1.00 97.00 174 ASP A C 1
ATOM 1273 O O . ASP A 1 174 ? 7.537 3.359 -12.084 1.00 97.00 174 ASP A O 1
ATOM 1277 N N . ILE A 1 175 ? 7.425 2.436 -14.122 1.00 97.06 175 ILE A N 1
ATOM 1278 C CA . ILE A 1 175 ? 8.249 1.275 -13.777 1.00 97.06 175 ILE A CA 1
ATOM 1279 C C . ILE A 1 175 ? 9.704 1.728 -13.631 1.00 97.06 175 ILE A C 1
ATOM 1281 O O . ILE A 1 175 ? 10.350 2.164 -14.586 1.00 97.06 175 ILE A O 1
ATOM 1285 N N . GLU A 1 176 ? 10.243 1.554 -12.430 1.00 96.56 176 GLU A N 1
ATOM 1286 C CA . GLU A 1 176 ? 11.629 1.857 -12.092 1.00 96.56 176 GLU A CA 1
ATOM 1287 C C . GLU A 1 176 ? 12.560 0.763 -12.627 1.00 96.56 176 GLU A C 1
ATOM 1289 O O . GLU A 1 176 ? 12.976 -0.156 -11.918 1.00 96.56 176 GLU A O 1
ATOM 1294 N N . PHE A 1 177 ? 12.868 0.827 -13.921 1.00 95.81 177 PHE A N 1
ATOM 1295 C CA . PHE A 1 177 ? 13.852 -0.057 -14.536 1.00 95.81 177 PHE A CA 1
ATOM 1296 C C . PHE A 1 177 ? 15.249 0.175 -13.955 1.00 95.81 177 PHE A C 1
ATOM 1298 O O . PHE A 1 177 ? 15.617 1.283 -13.563 1.00 95.81 177 PHE A O 1
ATOM 1305 N N . ARG A 1 178 ? 16.062 -0.884 -13.936 1.00 94.62 178 ARG A N 1
ATOM 1306 C CA . ARG A 1 178 ? 17.428 -0.823 -13.416 1.00 94.62 178 ARG A CA 1
ATOM 1307 C C . ARG A 1 178 ? 18.247 0.247 -14.165 1.00 94.62 178 ARG A C 1
ATOM 1309 O O . ARG A 1 178 ? 18.236 0.272 -15.397 1.00 94.62 178 ARG A O 1
ATOM 1316 N N . PRO A 1 179 ? 18.999 1.110 -13.467 1.00 93.50 179 PRO A N 1
ATOM 1317 C CA . PRO A 1 179 ? 19.885 2.059 -14.130 1.00 93.50 179 PRO A CA 1
ATOM 1318 C C . PRO A 1 179 ? 20.938 1.346 -14.988 1.00 93.50 179 PRO A C 1
ATOM 1320 O O . PRO A 1 179 ? 21.461 0.302 -14.598 1.00 93.50 179 PRO A O 1
ATOM 1323 N N . GLY A 1 180 ? 21.259 1.914 -16.153 1.00 92.88 180 GLY A N 1
ATOM 1324 C CA . GLY A 1 180 ? 22.335 1.414 -17.014 1.00 92.88 180 GLY A CA 1
ATOM 1325 C C . GLY A 1 180 ? 22.077 0.053 -17.673 1.00 92.88 180 GLY A C 1
ATOM 1326 O O . GLY A 1 180 ? 23.041 -0.638 -17.993 1.00 92.88 180 GLY A O 1
ATOM 1327 N N . ILE A 1 181 ? 20.817 -0.363 -17.872 1.00 92.69 181 ILE A N 1
ATOM 1328 C CA . ILE A 1 181 ? 20.540 -1.587 -18.643 1.00 92.69 181 ILE A CA 1
ATOM 1329 C C . ILE A 1 181 ? 21.034 -1.458 -20.090 1.00 92.69 181 ILE A C 1
ATOM 1331 O O . ILE A 1 181 ? 20.844 -0.425 -20.732 1.00 92.69 181 ILE A O 1
ATOM 1335 N N . THR A 1 182 ? 21.634 -2.526 -20.611 1.00 95.69 182 THR A N 1
ATOM 1336 C CA . THR A 1 182 ? 22.158 -2.619 -21.981 1.00 95.69 182 THR A CA 1
ATOM 1337 C C . THR A 1 182 ? 21.820 -3.981 -22.600 1.00 95.69 182 THR A C 1
ATOM 1339 O O . THR A 1 182 ? 21.328 -4.884 -21.914 1.00 95.69 182 THR A O 1
ATOM 1342 N N . GLY A 1 183 ? 22.058 -4.125 -23.909 1.00 96.19 183 GLY A N 1
ATOM 1343 C CA . GLY A 1 183 ? 21.840 -5.370 -24.654 1.00 96.19 183 GLY A CA 1
ATOM 1344 C C . GLY A 1 183 ? 20.397 -5.877 -24.568 1.00 96.19 183 GLY A C 1
ATOM 1345 O O . GLY A 1 183 ? 19.456 -5.086 -24.513 1.00 96.19 183 GLY A O 1
ATOM 1346 N N . ALA A 1 184 ? 20.234 -7.197 -24.469 1.00 94.94 184 ALA A N 1
ATOM 1347 C CA . ALA A 1 184 ? 18.927 -7.858 -24.435 1.00 94.94 184 ALA A CA 1
ATOM 1348 C C . ALA A 1 184 ? 17.994 -7.350 -23.317 1.00 94.94 184 ALA A C 1
ATOM 1350 O O . ALA A 1 184 ? 16.777 -7.340 -23.475 1.00 94.94 184 ALA A O 1
ATOM 1351 N N . ALA A 1 185 ? 18.534 -6.891 -22.180 1.00 93.56 185 ALA A N 1
ATOM 1352 C CA . ALA A 1 185 ? 17.712 -6.329 -21.107 1.00 93.56 185 ALA A CA 1
ATOM 1353 C C . ALA A 1 185 ? 17.118 -4.960 -21.484 1.00 93.56 185 ALA A C 1
ATOM 1355 O O . ALA A 1 185 ? 15.989 -4.656 -21.096 1.00 93.56 185 ALA A O 1
ATOM 1356 N N . ALA A 1 186 ? 17.865 -4.143 -22.236 1.00 96.88 186 ALA A N 1
ATOM 1357 C CA . ALA A 1 186 ? 17.382 -2.866 -22.756 1.00 96.88 186 ALA A CA 1
ATOM 1358 C C . ALA A 1 186 ? 16.317 -3.069 -23.838 1.00 96.88 186 ALA A C 1
ATOM 1360 O O . ALA A 1 186 ? 15.259 -2.450 -23.764 1.00 96.88 186 ALA A O 1
ATOM 1361 N N . GLU A 1 187 ? 16.553 -4.000 -24.762 1.00 96.94 187 GLU A N 1
ATOM 1362 C CA . GLU A 1 187 ? 15.567 -4.401 -25.773 1.00 96.94 187 GLU A CA 1
ATOM 1363 C C . GLU A 1 187 ? 14.279 -4.894 -25.104 1.00 96.94 187 GLU A C 1
ATOM 1365 O O . GLU A 1 187 ? 13.190 -4.413 -25.415 1.00 96.94 187 GLU A O 1
ATOM 1370 N N . ARG A 1 188 ? 14.402 -5.751 -24.080 1.00 96.19 188 ARG A N 1
ATOM 1371 C CA . ARG A 1 188 ? 13.252 -6.244 -23.317 1.00 96.19 188 ARG A CA 1
ATOM 1372 C C . ARG A 1 188 ? 12.463 -5.127 -22.635 1.00 96.19 188 ARG A C 1
ATOM 1374 O O . ARG A 1 188 ? 11.234 -5.168 -22.626 1.00 96.19 188 ARG A O 1
ATOM 1381 N N . ARG A 1 189 ? 13.136 -4.127 -22.054 1.00 96.69 189 ARG A N 1
ATOM 1382 C CA . ARG A 1 189 ? 12.465 -2.931 -21.512 1.00 96.69 189 ARG A CA 1
ATOM 1383 C C . ARG A 1 189 ? 11.670 -2.224 -22.610 1.00 96.69 189 ARG A C 1
ATOM 1385 O O . ARG A 1 189 ? 10.514 -1.879 -22.382 1.00 96.69 189 ARG A O 1
ATOM 1392 N N . ASP A 1 190 ? 12.281 -1.995 -23.766 1.00 97.62 190 ASP A N 1
ATOM 1393 C CA . ASP A 1 190 ? 11.670 -1.226 -24.851 1.00 97.62 190 ASP A CA 1
ATOM 1394 C C . ASP A 1 190 ? 10.450 -1.946 -25.444 1.00 97.62 190 ASP A C 1
ATOM 1396 O O . ASP A 1 190 ? 9.425 -1.308 -25.689 1.00 97.62 190 ASP A O 1
ATOM 1400 N N . GLU A 1 191 ? 10.501 -3.277 -25.556 1.00 97.44 191 GLU A N 1
ATOM 1401 C CA . GLU A 1 191 ? 9.344 -4.119 -25.886 1.00 97.44 191 GLU A CA 1
ATOM 1402 C C . GLU A 1 191 ? 8.203 -3.958 -24.874 1.00 97.44 191 GLU A C 1
ATOM 1404 O O . GLU A 1 191 ? 7.058 -3.725 -25.264 1.00 97.44 191 GLU A O 1
ATOM 1409 N N . ILE A 1 192 ? 8.505 -4.047 -23.571 1.00 97.25 192 ILE A N 1
ATOM 1410 C CA . ILE A 1 192 ? 7.508 -3.888 -22.502 1.00 97.25 192 ILE A CA 1
ATOM 1411 C C . ILE A 1 192 ? 6.865 -2.501 -22.586 1.00 97.25 192 ILE A C 1
ATOM 1413 O O . ILE A 1 192 ? 5.640 -2.378 -22.523 1.00 97.25 192 ILE A O 1
ATOM 1417 N N . LEU A 1 193 ? 7.674 -1.453 -22.757 1.00 97.38 193 LEU A N 1
ATOM 1418 C CA . LEU A 1 193 ? 7.183 -0.087 -22.912 1.00 97.38 193 LEU A CA 1
ATOM 1419 C C . LEU A 1 193 ? 6.266 0.035 -24.135 1.00 97.38 193 LEU A C 1
ATOM 1421 O O . LEU A 1 193 ? 5.181 0.602 -24.026 1.00 97.38 193 LEU A O 1
ATOM 1425 N N . ALA A 1 194 ? 6.664 -0.507 -25.287 1.00 97.75 194 ALA A N 1
ATOM 1426 C CA . ALA A 1 194 ? 5.867 -0.452 -26.509 1.00 97.75 194 ALA A CA 1
ATOM 1427 C C . ALA A 1 194 ? 4.533 -1.206 -26.372 1.00 97.75 194 ALA A C 1
ATOM 1429 O O . ALA A 1 194 ? 3.486 -0.672 -26.740 1.00 97.75 194 ALA A O 1
ATOM 1430 N N . GLU A 1 195 ? 4.554 -2.414 -25.804 1.00 97.62 195 GLU A N 1
ATOM 1431 C CA . GLU A 1 195 ? 3.363 -3.253 -25.656 1.00 97.62 195 GLU A CA 1
ATOM 1432 C C . GLU A 1 195 ? 2.366 -2.683 -24.633 1.00 97.62 195 GLU A C 1
ATOM 1434 O O . GLU A 1 195 ? 1.150 -2.695 -24.862 1.00 97.62 195 GLU A O 1
ATOM 1439 N N . TYR A 1 196 ? 2.857 -2.188 -23.493 1.00 97.62 196 TYR A N 1
ATOM 1440 C CA . TYR A 1 196 ? 2.009 -1.873 -22.343 1.00 97.62 196 TYR A CA 1
ATOM 1441 C C . TYR A 1 196 ? 1.662 -0.395 -22.179 1.00 97.62 196 TYR A C 1
ATOM 1443 O O . TYR A 1 196 ? 0.678 -0.099 -21.499 1.00 97.62 196 TYR A O 1
ATOM 1451 N N . ARG A 1 197 ? 2.355 0.534 -22.848 1.00 97.25 197 ARG A N 1
ATOM 1452 C CA . ARG A 1 197 ? 1.990 1.965 -22.861 1.00 97.25 197 ARG A CA 1
ATOM 1453 C C . ARG A 1 197 ? 0.514 2.237 -23.197 1.00 97.25 197 ARG A C 1
ATOM 1455 O O . ARG A 1 197 ? -0.108 3.051 -22.509 1.00 97.25 197 ARG A O 1
ATOM 1462 N N . PRO A 1 198 ? -0.118 1.582 -24.193 1.00 96.94 198 PRO A N 1
ATOM 1463 C CA . PRO A 1 198 ? -1.542 1.799 -24.440 1.00 96.94 198 PRO A CA 1
ATOM 1464 C C . PRO A 1 198 ? -2.458 1.107 -23.416 1.00 96.94 198 PRO A C 1
ATOM 1466 O O . PRO A 1 198 ? -3.605 1.530 -23.282 1.00 96.94 198 PRO A O 1
ATOM 1469 N N . ARG A 1 199 ? -1.980 0.082 -22.693 1.00 95.62 199 ARG A N 1
ATOM 1470 C CA . ARG A 1 199 ? -2.791 -0.801 -21.831 1.00 95.62 199 ARG A CA 1
ATOM 1471 C C . ARG A 1 199 ? -2.790 -0.396 -20.355 1.00 95.62 199 ARG A C 1
ATOM 1473 O O . ARG A 1 199 ? -3.831 -0.478 -19.711 1.00 95.62 199 ARG A O 1
ATOM 1480 N N . ILE A 1 200 ? -1.644 0.026 -19.820 1.00 96.12 200 ILE A N 1
ATOM 1481 C CA . ILE A 1 200 ? -1.524 0.463 -18.425 1.00 96.12 200 ILE A CA 1
ATOM 1482 C C . ILE A 1 200 ? -2.023 1.898 -18.328 1.00 96.12 200 ILE A C 1
ATOM 1484 O O . ILE A 1 200 ? -1.531 2.792 -19.018 1.00 96.12 200 ILE A O 1
ATOM 1488 N N . LYS A 1 201 ? -3.019 2.096 -17.471 1.00 93.75 201 LYS A N 1
ATOM 1489 C CA . LYS A 1 201 ? -3.632 3.389 -17.171 1.00 93.75 201 LYS A CA 1
ATOM 1490 C C . LYS A 1 201 ? -3.594 3.620 -15.669 1.00 93.75 201 LYS A C 1
ATOM 1492 O O . LYS A 1 201 ? -3.331 2.694 -14.900 1.00 93.75 201 LYS A O 1
ATOM 1497 N N . GLN A 1 202 ? -3.888 4.856 -15.274 1.00 95.50 202 GLN A N 1
ATOM 1498 C CA . GLN A 1 202 ? -4.029 5.192 -13.866 1.00 95.50 202 GLN A CA 1
ATOM 1499 C C . GLN A 1 202 ? -5.100 4.306 -13.220 1.00 95.50 202 GLN A C 1
ATOM 1501 O O . GLN A 1 202 ? -6.043 3.906 -13.913 1.00 95.50 202 GLN A O 1
ATOM 1506 N N . PRO A 1 203 ? -4.970 4.008 -11.914 1.00 97.44 203 PRO A N 1
ATOM 1507 C CA . PRO A 1 203 ? -5.994 3.285 -11.181 1.00 97.44 203 PRO A CA 1
ATOM 1508 C C . PRO A 1 203 ? -7.385 3.869 -11.430 1.00 97.44 203 PRO A C 1
ATOM 1510 O O . PRO A 1 203 ? -7.597 5.074 -11.297 1.00 97.44 203 PRO A O 1
ATOM 1513 N N . ALA A 1 204 ? -8.321 3.007 -11.804 1.00 97.81 204 ALA A N 1
ATOM 1514 C CA . ALA A 1 204 ? -9.682 3.386 -12.159 1.00 97.81 204 ALA A CA 1
ATOM 1515 C C . ALA A 1 204 ? -10.660 2.376 -11.569 1.00 97.81 204 ALA A C 1
ATOM 1517 O O . ALA A 1 204 ? -10.308 1.210 -11.387 1.00 97.81 204 ALA A O 1
ATOM 1518 N N . ALA A 1 205 ? -11.878 2.818 -11.271 1.00 98.38 205 ALA A N 1
ATOM 1519 C CA . ALA A 1 205 ? -12.933 1.955 -10.771 1.00 98.38 205 ALA A CA 1
ATOM 1520 C C . ALA A 1 205 ? -14.224 2.169 -11.550 1.00 98.38 205 ALA A C 1
ATOM 1522 O O . ALA A 1 205 ? -14.585 3.296 -11.886 1.00 98.38 205 ALA A O 1
ATOM 1523 N N . GLU A 1 206 ? -14.929 1.073 -11.790 1.00 98.31 206 GLU A N 1
ATOM 1524 C CA . GLU A 1 206 ? -16.220 1.052 -12.467 1.00 98.31 206 GLU A CA 1
ATOM 1525 C C . GLU A 1 206 ? -17.267 0.436 -11.542 1.00 98.31 206 GLU A C 1
ATOM 1527 O O . GLU A 1 206 ? -16.959 -0.443 -10.731 1.00 98.31 206 GLU A O 1
ATOM 1532 N N . ALA A 1 207 ? -18.510 0.908 -11.636 1.00 98.06 207 ALA A N 1
ATOM 1533 C CA . ALA A 1 207 ? -19.608 0.334 -10.869 1.00 98.06 207 ALA A CA 1
ATOM 1534 C C . ALA A 1 207 ? -19.841 -1.123 -11.299 1.00 98.06 207 ALA A C 1
ATOM 1536 O O . ALA A 1 207 ? -19.950 -1.425 -12.485 1.00 98.06 207 ALA A O 1
ATOM 1537 N N . SER A 1 208 ? -19.930 -2.026 -10.326 1.00 97.31 208 SER A N 1
ATOM 1538 C CA . SER A 1 208 ? -20.078 -3.460 -10.563 1.00 97.31 208 SER A CA 1
ATOM 1539 C C . SER A 1 208 ? -20.924 -4.087 -9.458 1.00 97.31 208 SER A C 1
ATOM 1541 O O . SER A 1 208 ? -20.554 -4.103 -8.280 1.00 97.31 208 SER A O 1
ATOM 1543 N N . GLY A 1 209 ? -22.112 -4.579 -9.819 1.00 94.62 209 GLY A N 1
ATOM 1544 C CA . GLY A 1 209 ? -23.071 -5.132 -8.862 1.00 94.62 209 GLY A CA 1
ATOM 1545 C C . GLY A 1 209 ? -23.471 -4.122 -7.776 1.00 94.62 209 GLY A C 1
ATOM 1546 O O . GLY A 1 209 ? -24.084 -3.102 -8.067 1.00 94.62 209 GLY A O 1
ATOM 1547 N N . ARG A 1 210 ? -23.148 -4.427 -6.509 1.00 94.00 210 ARG A N 1
ATOM 1548 C CA . ARG A 1 210 ? -23.437 -3.576 -5.328 1.00 94.00 210 ARG A CA 1
ATOM 1549 C C . ARG A 1 210 ? -22.213 -2.795 -4.824 1.00 94.00 210 ARG A C 1
ATOM 1551 O O . ARG A 1 210 ? -22.151 -2.432 -3.649 1.00 94.00 210 ARG A O 1
ATOM 1558 N N . GLY A 1 211 ? -21.210 -2.617 -5.672 1.00 97.75 211 GLY A N 1
ATOM 1559 C CA . GLY A 1 211 ? -19.969 -1.941 -5.328 1.00 97.75 211 GLY A CA 1
ATOM 1560 C C . GLY A 1 211 ? -19.227 -1.504 -6.579 1.00 97.75 211 GLY A C 1
ATOM 1561 O O . GLY A 1 211 ? -19.840 -1.116 -7.573 1.00 97.75 211 GLY A O 1
ATOM 1562 N N . PHE A 1 212 ? -17.907 -1.588 -6.521 1.00 98.75 212 PHE A N 1
ATOM 1563 C CA . PHE A 1 212 ? -17.014 -1.186 -7.593 1.00 98.75 212 PHE A CA 1
ATOM 1564 C C . PHE A 1 212 ? -16.025 -2.304 -7.904 1.00 98.75 212 PHE A C 1
ATOM 1566 O O . PHE A 1 212 ? -15.659 -3.086 -7.028 1.00 98.75 212 PHE A O 1
ATOM 1573 N N . THR A 1 213 ? -15.560 -2.361 -9.144 1.00 98.62 213 THR A N 1
ATOM 1574 C CA . THR A 1 213 ? -14.361 -3.112 -9.512 1.00 98.62 213 THR A CA 1
ATOM 1575 C C . THR A 1 213 ? -13.287 -2.102 -9.881 1.00 98.62 213 THR A C 1
ATOM 1577 O O . THR A 1 213 ? -13.439 -1.361 -10.850 1.00 98.62 213 THR A O 1
ATOM 1580 N N . ALA A 1 214 ? -12.226 -2.043 -9.082 1.00 98.56 214 ALA A N 1
ATOM 1581 C CA . ALA A 1 214 ? -11.071 -1.194 -9.312 1.00 98.56 214 ALA A CA 1
ATOM 1582 C C . ALA A 1 214 ? -9.964 -1.986 -10.013 1.00 98.56 214 ALA A C 1
ATOM 1584 O O . ALA A 1 214 ? -9.653 -3.105 -9.618 1.00 98.56 214 ALA A O 1
ATOM 1585 N N . THR A 1 215 ? -9.348 -1.401 -11.035 1.00 98.62 215 THR A N 1
ATOM 1586 C CA . THR A 1 215 ? -8.137 -1.941 -11.658 1.00 98.62 215 THR A CA 1
ATOM 1587 C C . THR A 1 215 ? -6.929 -1.177 -11.134 1.00 98.62 215 THR A C 1
ATOM 1589 O O . THR A 1 215 ? -6.858 0.043 -11.288 1.00 98.62 215 THR A O 1
ATOM 1592 N N . VAL A 1 216 ? -5.969 -1.885 -10.539 1.00 98.50 216 VAL A N 1
ATOM 1593 C CA . VAL A 1 216 ? -4.695 -1.323 -10.064 1.00 98.50 216 VAL A CA 1
ATOM 1594 C C . VAL A 1 216 ? -3.546 -2.092 -10.705 1.00 98.50 216 VAL A C 1
ATOM 1596 O O . VAL A 1 216 ? -3.555 -3.320 -10.740 1.00 98.50 216 VAL A O 1
ATOM 1599 N N . TYR A 1 217 ? -2.542 -1.381 -11.210 1.00 98.50 217 TYR A N 1
ATOM 1600 C CA . TYR A 1 217 ? -1.313 -1.994 -11.705 1.00 98.50 217 TYR A CA 1
ATOM 1601 C C . TYR A 1 217 ? -0.211 -1.815 -10.671 1.00 98.50 217 TYR A C 1
ATOM 1603 O O . TYR A 1 217 ? -0.027 -0.720 -10.140 1.00 98.50 217 TYR A O 1
ATOM 1611 N N . ALA A 1 218 ? 0.526 -2.880 -10.386 1.00 98.12 218 ALA A N 1
ATOM 1612 C CA . ALA A 1 218 ? 1.623 -2.843 -9.434 1.00 98.12 218 ALA A CA 1
ATOM 1613 C C . ALA A 1 218 ? 2.813 -3.641 -9.952 1.00 98.12 218 ALA A C 1
ATOM 1615 O O . ALA A 1 218 ? 2.656 -4.686 -10.585 1.00 98.12 218 ALA A O 1
ATOM 1616 N N . VAL A 1 219 ? 4.012 -3.152 -9.662 1.00 97.88 219 VAL A N 1
ATOM 1617 C CA . VAL A 1 219 ? 5.221 -3.965 -9.741 1.00 97.88 219 VAL A CA 1
ATOM 1618 C C . VAL A 1 219 ? 5.355 -4.683 -8.410 1.00 97.88 219 VAL A C 1
ATOM 1620 O O . VAL A 1 219 ? 5.308 -4.035 -7.368 1.00 97.88 219 VAL A O 1
ATOM 1623 N N . LYS A 1 220 ? 5.510 -6.006 -8.438 1.00 96.94 220 LYS A N 1
ATOM 1624 C CA . LYS A 1 220 ? 5.788 -6.841 -7.268 1.00 96.94 220 LYS A CA 1
ATOM 1625 C C . LYS A 1 220 ? 6.975 -7.741 -7.571 1.00 96.94 220 LYS A C 1
ATOM 1627 O O . LYS A 1 220 ? 6.898 -8.574 -8.471 1.00 96.94 220 LYS A O 1
ATOM 1632 N N . ASP A 1 221 ? 8.046 -7.587 -6.802 1.00 95.31 221 ASP A N 1
ATOM 1633 C CA . ASP A 1 221 ? 9.351 -8.181 -7.078 1.00 95.31 221 ASP A CA 1
ATOM 1634 C C . ASP A 1 221 ? 9.802 -7.824 -8.505 1.00 95.31 221 ASP A C 1
ATOM 1636 O O . ASP A 1 221 ? 10.026 -6.651 -8.797 1.00 95.31 221 ASP A O 1
ATOM 1640 N N . LYS A 1 222 ? 9.839 -8.801 -9.415 1.00 96.62 222 LYS A N 1
ATOM 1641 C CA . LYS A 1 222 ? 10.137 -8.606 -10.838 1.00 96.62 222 LYS A CA 1
ATOM 1642 C C . LYS A 1 222 ? 8.919 -8.800 -11.734 1.00 96.62 222 LYS A C 1
ATOM 1644 O O . LYS A 1 222 ? 9.070 -9.047 -12.919 1.00 96.62 222 LYS A O 1
ATOM 1649 N N . ALA A 1 223 ? 7.703 -8.735 -11.212 1.00 98.00 223 ALA A N 1
ATOM 1650 C CA . ALA A 1 223 ? 6.501 -8.940 -12.007 1.00 98.00 223 ALA A CA 1
ATOM 1651 C C . ALA A 1 223 ? 5.685 -7.654 -12.120 1.00 98.00 223 ALA A C 1
ATOM 1653 O O . ALA A 1 223 ? 5.428 -6.991 -11.119 1.00 98.00 223 ALA A O 1
ATOM 1654 N N . LEU A 1 224 ? 5.208 -7.344 -13.326 1.00 98.31 224 LEU A N 1
ATOM 1655 C CA . LEU A 1 224 ? 4.091 -6.424 -13.502 1.00 98.31 224 LEU A CA 1
ATOM 1656 C C . LEU A 1 224 ? 2.796 -7.206 -13.296 1.00 98.31 224 LEU A C 1
ATOM 1658 O O . LEU A 1 224 ? 2.525 -8.174 -14.015 1.00 98.31 224 LEU A O 1
ATOM 1662 N N . GLN A 1 225 ? 1.979 -6.760 -12.354 1.00 98.56 225 GLN A N 1
ATOM 1663 C CA . GLN A 1 225 ? 0.709 -7.375 -12.005 1.00 98.56 225 GLN A CA 1
ATOM 1664 C C . GLN A 1 225 ? -0.444 -6.402 -12.243 1.00 98.56 225 GLN A C 1
ATOM 1666 O O . GLN A 1 225 ? -0.327 -5.196 -12.024 1.00 98.56 225 GLN A O 1
ATOM 1671 N N . ARG A 1 226 ? -1.570 -6.947 -12.697 1.00 98.50 226 ARG A N 1
ATOM 1672 C CA . ARG A 1 226 ? -2.875 -6.293 -12.698 1.00 98.50 226 ARG A CA 1
ATOM 1673 C C . ARG A 1 226 ? -3.698 -6.886 -11.565 1.00 98.50 226 ARG A C 1
ATOM 1675 O O . ARG A 1 226 ? -3.871 -8.100 -11.512 1.00 98.50 226 ARG A O 1
ATOM 1682 N N . HIS A 1 227 ? -4.207 -6.021 -10.709 1.00 98.62 227 HIS A N 1
ATOM 1683 C CA . HIS A 1 227 ? -5.148 -6.340 -9.652 1.00 98.62 227 HIS A CA 1
ATOM 1684 C C . HIS A 1 227 ? -6.538 -5.898 -10.102 1.00 98.62 227 HIS A C 1
ATOM 1686 O O . HIS A 1 227 ? -6.748 -4.714 -10.373 1.00 98.62 227 HIS A O 1
ATOM 1692 N N . ASP A 1 228 ? -7.466 -6.844 -10.198 1.00 98.50 228 ASP A N 1
ATOM 1693 C CA . ASP A 1 228 ? -8.891 -6.587 -10.389 1.00 98.50 228 ASP A CA 1
ATOM 1694 C C . ASP A 1 228 ? -9.572 -6.722 -9.021 1.00 98.50 228 ASP A C 1
ATOM 1696 O O . ASP A 1 228 ? -9.863 -7.824 -8.550 1.00 98.50 228 ASP A O 1
ATOM 1700 N N . ILE A 1 229 ? -9.772 -5.582 -8.362 1.00 98.69 229 ILE A N 1
ATOM 1701 C CA . ILE A 1 229 ? -10.153 -5.484 -6.955 1.00 98.69 229 ILE A CA 1
ATOM 1702 C C . ILE A 1 229 ? -11.644 -5.174 -6.840 1.00 98.69 229 ILE A C 1
ATOM 1704 O O . ILE A 1 229 ? -12.096 -4.078 -7.172 1.00 98.69 229 ILE A O 1
ATOM 1708 N N . GLY A 1 230 ? -12.424 -6.123 -6.333 1.00 98.56 230 GLY A N 1
ATOM 1709 C CA . GLY A 1 230 ? -13.806 -5.895 -5.932 1.00 98.56 230 GLY A CA 1
ATOM 1710 C C . GLY A 1 230 ? -13.869 -5.119 -4.618 1.00 98.56 230 GLY A C 1
ATOM 1711 O O . GLY A 1 230 ? -13.360 -5.582 -3.603 1.00 98.56 230 GLY A O 1
ATOM 1712 N N . VAL A 1 231 ? -14.527 -3.960 -4.619 1.00 98.69 231 VAL A N 1
ATOM 1713 C CA . VAL A 1 231 ? -14.742 -3.118 -3.436 1.00 98.69 231 VAL A CA 1
ATOM 1714 C C . VAL A 1 231 ? -16.237 -3.002 -3.170 1.00 98.69 231 VAL A C 1
ATOM 1716 O O . VAL A 1 231 ? -16.995 -2.465 -3.976 1.00 98.69 231 VAL A O 1
ATOM 1719 N N . THR A 1 232 ? -16.691 -3.501 -2.025 1.00 98.44 232 THR A N 1
ATOM 1720 C CA . THR A 1 232 ? -18.100 -3.370 -1.620 1.00 98.44 232 THR A CA 1
ATOM 1721 C C . THR A 1 232 ? -18.401 -1.970 -1.076 1.00 98.44 232 THR A C 1
ATOM 1723 O O . THR A 1 232 ? -17.504 -1.274 -0.604 1.00 98.44 232 THR A O 1
ATOM 1726 N N . ALA A 1 233 ? -19.681 -1.584 -1.018 1.00 97.62 233 ALA A N 1
ATOM 1727 C CA . ALA A 1 233 ? -20.110 -0.321 -0.399 1.00 97.62 233 ALA A CA 1
ATOM 1728 C C . ALA A 1 233 ? -19.678 -0.151 1.077 1.00 97.62 233 ALA A C 1
ATOM 1730 O O . ALA A 1 233 ? -19.661 0.967 1.585 1.00 97.62 233 ALA A O 1
ATOM 1731 N N . LYS A 1 234 ? -19.323 -1.247 1.767 1.00 97.19 234 LYS A N 1
ATOM 1732 C CA . LYS A 1 234 ? -18.831 -1.259 3.158 1.00 97.19 234 LYS A CA 1
ATOM 1733 C C . LYS A 1 234 ? -17.299 -1.338 3.265 1.00 97.19 234 LYS A C 1
ATOM 1735 O O . LYS A 1 234 ? -16.779 -1.636 4.333 1.00 97.19 234 LYS A O 1
ATOM 1740 N N . GLY A 1 235 ? -16.575 -1.177 2.156 1.00 97.06 235 GLY A N 1
ATOM 1741 C CA . GLY A 1 235 ? -15.109 -1.205 2.138 1.00 97.06 235 GLY A CA 1
ATOM 1742 C C . GLY A 1 235 ? -14.468 -2.593 2.263 1.00 97.06 235 GLY A C 1
ATOM 1743 O O . GLY A 1 235 ? -13.256 -2.674 2.441 1.00 97.06 235 GLY A O 1
ATOM 1744 N N . ALA A 1 236 ? -15.242 -3.684 2.170 1.00 97.88 236 ALA A N 1
ATOM 1745 C CA . ALA A 1 236 ? -14.672 -5.028 2.028 1.00 97.88 236 ALA A CA 1
ATOM 1746 C C . ALA A 1 236 ? -14.048 -5.205 0.635 1.00 97.88 236 ALA A C 1
ATOM 1748 O O . ALA A 1 236 ? -14.619 -4.716 -0.347 1.00 97.88 236 ALA A O 1
ATOM 1749 N N . VAL A 1 237 ? -12.920 -5.916 0.582 1.00 98.31 237 VAL A N 1
ATOM 1750 C CA . VAL A 1 237 ? -12.050 -6.065 -0.591 1.00 98.31 237 VAL A CA 1
ATOM 1751 C C . VAL A 1 237 ? -11.941 -7.539 -0.994 1.00 98.31 237 VAL A C 1
ATOM 1753 O O . VAL A 1 237 ? -11.756 -8.391 -0.131 1.00 98.31 237 VAL A O 1
ATOM 1756 N N . ASP A 1 238 ? -12.036 -7.823 -2.292 1.00 98.25 238 ASP A N 1
ATOM 1757 C CA . ASP A 1 238 ? -11.678 -9.101 -2.929 1.00 98.25 238 ASP A CA 1
ATOM 1758 C C . ASP A 1 238 ? -10.666 -8.806 -4.043 1.00 98.25 238 ASP A C 1
ATOM 1760 O O .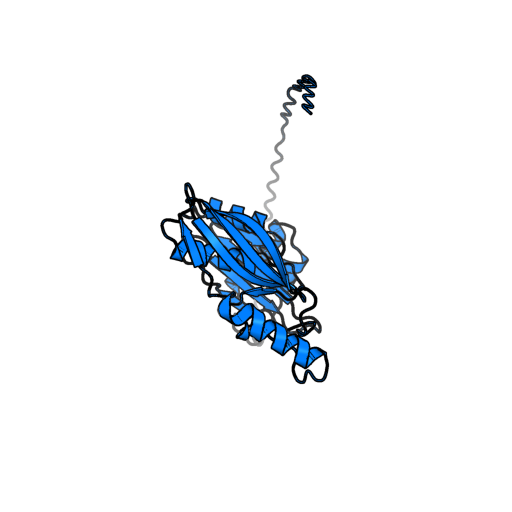 ASP A 1 238 ? -10.977 -8.031 -4.945 1.00 98.25 238 ASP A O 1
ATOM 1764 N N . ASP A 1 239 ? -9.457 -9.365 -3.981 1.00 98.44 239 ASP A N 1
ATOM 1765 C CA . ASP A 1 239 ? -8.373 -9.060 -4.927 1.00 98.44 239 ASP A CA 1
ATOM 1766 C C . ASP A 1 239 ? -8.059 -10.258 -5.825 1.00 98.44 239 ASP A C 1
ATOM 1768 O O . ASP A 1 239 ? -7.708 -11.344 -5.354 1.00 98.44 239 ASP A O 1
ATOM 1772 N N . ARG A 1 240 ? -8.142 -10.043 -7.140 1.00 98.38 240 ARG A N 1
ATOM 1773 C CA . ARG A 1 240 ? -7.726 -11.014 -8.152 1.00 98.38 240 ARG A CA 1
ATOM 1774 C C . ARG A 1 240 ? -6.516 -10.491 -8.895 1.00 98.38 240 ARG A C 1
ATOM 1776 O O . ARG A 1 240 ? -6.584 -9.485 -9.596 1.00 98.38 240 ARG A O 1
ATOM 1783 N N . VAL A 1 241 ? -5.423 -11.239 -8.807 1.00 98.44 241 VAL A N 1
ATOM 1784 C CA . VAL A 1 241 ? -4.140 -10.833 -9.378 1.00 98.44 241 VAL A CA 1
ATOM 1785 C C . VAL A 1 241 ? -3.848 -11.610 -10.654 1.00 98.44 241 VAL A C 1
ATOM 1787 O O . VAL A 1 241 ? -3.870 -12.841 -10.673 1.00 98.44 241 VAL A O 1
ATOM 1790 N N . LYS A 1 242 ? -3.503 -10.887 -11.719 1.00 98.50 242 LYS A N 1
ATOM 1791 C CA . LYS A 1 242 ? -2.976 -11.438 -12.967 1.00 98.50 242 LYS A CA 1
ATOM 1792 C C . LYS A 1 242 ? -1.582 -10.886 -13.232 1.00 98.50 242 LYS A C 1
ATOM 1794 O O . LYS A 1 242 ? -1.405 -9.681 -13.393 1.00 98.50 242 LYS A O 1
ATOM 1799 N N . THR A 1 243 ? -0.597 -11.768 -13.362 1.00 98.50 243 THR A N 1
ATOM 1800 C CA . THR A 1 243 ? 0.729 -11.383 -13.858 1.00 98.50 243 THR A CA 1
ATOM 1801 C C . THR A 1 243 ? 0.643 -11.073 -15.351 1.00 98.50 243 THR A C 1
ATOM 1803 O O . THR A 1 243 ? 0.198 -11.906 -16.139 1.00 98.50 243 THR A O 1
ATOM 1806 N N . LEU A 1 244 ? 1.049 -9.863 -15.729 1.00 98.06 244 LEU A N 1
ATOM 1807 C CA . LEU A 1 244 ? 1.107 -9.409 -17.118 1.00 98.06 244 LEU A CA 1
ATOM 1808 C C . LEU A 1 244 ? 2.491 -9.642 -17.716 1.00 98.06 244 LEU A C 1
ATOM 1810 O O . LEU A 1 244 ? 2.613 -10.163 -18.820 1.00 98.06 244 LEU A O 1
ATOM 1814 N N . VAL A 1 245 ? 3.528 -9.275 -16.963 1.00 98.00 245 VAL A N 1
ATOM 1815 C CA . VAL A 1 245 ? 4.923 -9.416 -17.382 1.00 98.00 245 VAL A CA 1
ATOM 1816 C C . VAL A 1 245 ? 5.705 -10.048 -16.239 1.00 98.00 245 VAL A C 1
ATOM 1818 O O . VAL A 1 245 ? 5.817 -9.416 -15.188 1.00 98.00 245 VAL A O 1
ATOM 1821 N N . PRO A 1 246 ? 6.229 -11.271 -16.400 1.00 97.69 246 PRO A N 1
ATOM 1822 C CA . PRO A 1 246 ? 7.229 -11.809 -15.489 1.00 97.69 246 PRO A CA 1
ATOM 1823 C C . PRO A 1 246 ? 8.617 -11.216 -15.792 1.00 97.69 246 PRO A C 1
ATOM 1825 O O . PRO A 1 246 ? 8.851 -10.691 -16.882 1.00 97.69 246 PRO A O 1
ATOM 1828 N N . ASP A 1 247 ? 9.537 -11.336 -14.836 1.00 95.56 247 ASP A N 1
ATOM 1829 C CA . ASP A 1 247 ? 10.974 -11.061 -15.000 1.00 95.56 247 ASP A CA 1
ATOM 1830 C C . ASP A 1 247 ? 11.335 -9.668 -15.555 1.00 95.56 247 ASP A C 1
ATOM 1832 O O . ASP A 1 247 ? 12.232 -9.503 -16.384 1.00 95.56 247 ASP A O 1
ATOM 1836 N N . LEU A 1 248 ? 10.655 -8.633 -15.065 1.00 96.62 248 LEU A N 1
ATOM 1837 C CA . LEU A 1 248 ? 10.981 -7.237 -15.314 1.00 96.62 248 LEU A CA 1
ATOM 1838 C C . LEU A 1 248 ? 12.453 -6.936 -14.968 1.00 96.62 248 LEU A C 1
ATOM 1840 O O . LEU A 1 248 ? 12.935 -7.324 -13.895 1.00 96.62 248 LEU A O 1
ATOM 1844 N N . PRO A 1 249 ? 13.165 -6.156 -15.806 1.00 95.38 249 PRO A N 1
ATOM 1845 C CA . PRO A 1 249 ? 14.528 -5.713 -15.527 1.00 95.38 249 PRO A CA 1
ATOM 1846 C C . PRO A 1 249 ? 14.561 -4.548 -14.515 1.00 95.38 249 PRO A C 1
ATOM 1848 O O . PRO A 1 249 ? 15.149 -3.498 -14.771 1.00 95.38 249 PRO A O 1
ATOM 1851 N N . VAL A 1 250 ? 13.942 -4.736 -13.349 1.00 94.62 250 VAL A N 1
ATOM 1852 C CA . VAL A 1 250 ? 13.940 -3.797 -12.212 1.00 94.62 250 VAL A CA 1
ATOM 1853 C C . VAL A 1 250 ? 15.107 -4.085 -11.247 1.00 94.62 250 VAL A C 1
ATOM 1855 O O . VAL A 1 250 ? 15.733 -5.152 -11.335 1.00 94.62 250 VAL A O 1
ATOM 1858 N N . PRO A 1 251 ? 15.476 -3.140 -10.363 1.00 88.75 251 PRO A N 1
ATOM 1859 C CA . PRO A 1 251 ? 16.386 -3.395 -9.250 1.00 88.75 251 PRO A CA 1
ATOM 1860 C C . PRO A 1 251 ? 15.867 -4.485 -8.304 1.00 88.75 251 PRO A C 1
ATOM 1862 O O . PRO A 1 251 ? 14.665 -4.696 -8.178 1.00 88.75 251 PRO A O 1
ATOM 1865 N N . TYR A 1 252 ? 16.782 -5.154 -7.600 1.00 76.69 252 TYR A N 1
ATOM 1866 C CA . TYR A 1 252 ? 16.430 -6.141 -6.569 1.00 76.69 252 TYR A CA 1
ATOM 1867 C C . TYR A 1 252 ? 15.882 -5.496 -5.286 1.00 76.69 252 TYR A C 1
ATOM 1869 O O . TYR A 1 252 ? 15.157 -6.133 -4.530 1.00 76.69 252 TYR A O 1
ATOM 1877 N N . THR A 1 253 ? 16.236 -4.236 -5.043 1.00 72.25 253 THR A N 1
ATOM 1878 C CA . THR A 1 253 ? 15.837 -3.431 -3.885 1.00 72.25 253 THR A CA 1
ATOM 1879 C C . THR A 1 253 ? 15.731 -1.969 -4.315 1.00 72.25 253 THR A C 1
ATOM 1881 O O . THR A 1 253 ? 16.501 -1.546 -5.181 1.00 72.25 253 THR A O 1
ATOM 1884 N N . LEU A 1 254 ? 14.815 -1.214 -3.700 1.00 60.22 254 LEU A N 1
ATOM 1885 C CA . LEU A 1 254 ? 14.752 0.253 -3.789 1.00 60.22 254 LEU A CA 1
ATOM 1886 C C . LEU A 1 254 ? 15.487 0.919 -2.627 1.00 60.22 254 LEU A C 1
ATOM 1888 O O . LEU A 1 254 ? 15.460 0.337 -1.517 1.00 60.22 254 LEU A O 1
#

Radius of gyration: 26.04 Å; chains: 1; bounding box: 49×59×85 Å

Sequence (254 aa):
MTHTTVSCGSSADRRRPGRLFAGLALALAVLVLAGCASSSGADGSGTPRPSARPDERLRQTISQGLLAEGRQEEARIVALGGSRLTRVEAPFLRTWAIYRVDYRQSPHPVQLHVATGGGRVELLTGVPEAFGRVTAADGTAVGDAATAVALARAYVETTRPGGVLTYVVGRVEDIEFRPGITGAAAERRDEILAEYRPRIKQPAAEASGRGFTATVYAVKDKALQRHDIGVTAKGAVDDRVKTLVPDLPVPYTL

Foldseek 3Di:
DDDDDDDDDDDDDDDDDDDDDDDDDDDDDDDDDDDDDDDDDDPPPPPPPPPQPPCNVVLQLQLVQCVVVVNNVVSVLSNDPQWDWDWDDQVQFDFKTKIWIWRDPDPQIWIWIWMDGPSHIFTQALPLVSLVVRLLVRQGFADDWVNVLSLVQCSQVHNHHILKDKDWDQFLVVAAADPPDDDPLVVVSVVSNVVCRVPRHGWTWDDDDQFIFIWIWMCIQQFTKIWGWTQHRSGDIDTDIDTPDGRRNHDNGD

Organism: NCBI:txid46159

Secondary structure (DSSP, 8-state):
------------------------------------------------PPPPPTTHHHHHHHHHHHHHTT-HHHHHHHHSTTEEEEEEP-TT-SS-EEEEEEE-SSSS-EEEEEEEETTEEEE-TT-HHHHHHHHHHHT----SHHHHHHHHHHHHHHSPPTTS-EEEESSGGGS-PPTT--HHHHHHHHHHHHHHTTT--S-EEEEETTEEEEEEEEEETTEEEEEEEEEETT--EEEEEEEEESS----S--

pLDDT: mean 87.66, std 17.27, range [43.62, 98.75]